Protein AF-A0A2N1M5J7-F1 (afdb_monomer_lite)

Organism: NCBI:txid588596

pLDDT: mean 77.89, std 16.54, range [34.34, 97.44]

Secondary structure (DSSP, 8-state):
---HHHHHHHSS-B------EEEEGGG--GGG--PPPSEE-SSTTEEEEEEEEEPPHHHHHHTT--SB--TTSHHHHHHHHHHHHHH---S-----B-EEEEEEEEEE---S-------EEEEEEEEEEE-TTS-EEEEEEEEEEEEEEEE-TTT-PEEEEEPPTT-TTS--EEEGGGS-SS----EEE---S--SS----TT-EEEE-SS-----

Sequence (216 aa):
MKDSQLTCLLEGWYISIPAHYKTNLEEYDIDRQEKPNEIESPQECFFNIRVHGKWSTEKITKEGLIKNFSNKDSMQRYLYKAYCDYYNKKTAISFKTLDYYNMISYTVLRGEDETGRREYALIKGIFIHMANDGKKYAFFILNWYYNTGWVYNFTGSKIYGLQKSDDDSWYHVHAFHIVDQNPRVHFIHNCKSNCSINHVTDNLEYLYNEFFYIAV

Radius of gyration: 19.57 Å; chains: 1; bounding box: 50×46×44 Å

Foldseek 3Di:
DPDPVVCLLVVDFFDDDDDADEDECVPPDPPPDPDAALADDLDPQKDPKDFAAKDDPVVCVVLVHDQFDDCPDLVQVLVCVQCCPRVVDNDHFPDGGKIWGPYIYIYGDDDDDDPDDDWDWDFSTWIWDQGPVRGIHIKTFIWTWDFPVDADPPPRFTKTATHDPPRSVDRRIHHPVVDDDDDDRQWGQPFPDPPPPHGDCVRRMITGDPDDDPDD

Structure (mmCIF, N/CA/C/O backbone):
data_AF-A0A2N1M5J7-F1
#
_entry.id   AF-A0A2N1M5J7-F1
#
loop_
_atom_site.group_PDB
_atom_site.id
_atom_site.type_symbol
_atom_site.label_atom_id
_atom_site.label_alt_id
_atom_site.label_comp_id
_atom_site.label_asym_id
_atom_site.label_entity_id
_atom_site.label_seq_id
_atom_site.pdbx_PDB_ins_code
_atom_site.Cartn_x
_atom_site.Cartn_y
_atom_site.Cartn_z
_atom_site.occupancy
_atom_site.B_iso_or_equiv
_atom_site.auth_seq_id
_atom_site.auth_comp_id
_atom_site.auth_asym_id
_atom_site.auth_atom_id
_atom_site.pdbx_PDB_model_num
ATOM 1 N N . MET A 1 1 ? 29.626 -14.539 -23.957 1.00 37.50 1 MET A N 1
ATOM 2 C CA . MET A 1 1 ? 30.336 -13.278 -23.661 1.00 37.50 1 MET A CA 1
ATOM 3 C C . MET A 1 1 ? 29.397 -12.451 -22.795 1.00 37.50 1 MET A C 1
ATOM 5 O O . MET A 1 1 ? 28.297 -12.182 -23.254 1.00 37.50 1 MET A O 1
ATOM 9 N N . LYS A 1 2 ? 29.731 -12.200 -21.521 1.00 45.12 2 LYS A N 1
ATOM 10 C CA . LYS A 1 2 ? 28.907 -11.356 -20.638 1.00 45.12 2 LYS A CA 1
ATOM 11 C C . LYS A 1 2 ? 29.111 -9.909 -21.083 1.00 45.12 2 LYS A C 1
ATOM 13 O O . LYS A 1 2 ? 30.245 -9.444 -21.066 1.00 45.12 2 LYS A O 1
ATOM 18 N N . ASP A 1 3 ? 28.056 -9.256 -21.550 1.00 54.84 3 ASP A N 1
ATOM 19 C CA . ASP A 1 3 ? 28.104 -7.840 -21.906 1.00 54.84 3 ASP A CA 1
ATOM 20 C C . ASP A 1 3 ? 28.396 -7.028 -20.635 1.00 54.84 3 ASP A C 1
ATOM 22 O O . ASP A 1 3 ? 27.650 -7.106 -19.656 1.00 54.84 3 ASP A O 1
ATOM 26 N N . SER A 1 4 ? 29.506 -6.290 -20.624 1.00 57.88 4 SER A N 1
ATOM 27 C CA . SER A 1 4 ? 29.928 -5.487 -19.473 1.00 57.88 4 SER A CA 1
ATOM 28 C C . SER A 1 4 ? 28.919 -4.393 -19.114 1.00 57.88 4 SER A C 1
ATOM 30 O O . SER A 1 4 ? 28.876 -3.970 -17.960 1.00 57.88 4 SER A O 1
ATOM 32 N N . GLN A 1 5 ? 28.070 -3.977 -20.057 1.00 55.78 5 GLN A N 1
ATOM 33 C CA . GLN A 1 5 ? 26.991 -3.020 -19.820 1.00 55.78 5 GLN A CA 1
ATOM 34 C C . GLN A 1 5 ? 25.778 -3.681 -19.143 1.00 55.78 5 GLN A C 1
ATOM 36 O O . GLN A 1 5 ? 25.138 -3.052 -18.301 1.00 55.78 5 GLN A O 1
ATOM 41 N N . LEU A 1 6 ? 25.504 -4.965 -19.423 1.00 55.25 6 LEU A N 1
ATOM 42 C CA . LEU A 1 6 ? 24.463 -5.736 -18.722 1.00 55.25 6 LEU A CA 1
ATOM 43 C C . LEU A 1 6 ? 24.850 -6.034 -17.270 1.00 55.25 6 LEU A C 1
ATOM 45 O O . LEU A 1 6 ? 23.985 -6.058 -16.398 1.00 55.25 6 LEU A O 1
ATOM 49 N N . THR A 1 7 ? 26.140 -6.226 -16.992 1.00 57.12 7 THR A N 1
ATOM 50 C CA . THR A 1 7 ? 26.641 -6.432 -15.626 1.00 57.12 7 THR A CA 1
ATOM 51 C C . THR A 1 7 ? 26.295 -5.244 -14.714 1.00 57.12 7 THR A C 1
ATOM 53 O O . THR A 1 7 ? 25.810 -5.453 -13.606 1.00 57.12 7 THR A O 1
ATOM 56 N N . CYS A 1 8 ? 26.398 -4.004 -15.210 1.00 58.50 8 CYS A N 1
ATOM 57 C CA . CYS A 1 8 ? 26.020 -2.797 -14.459 1.00 58.50 8 CYS A CA 1
ATOM 58 C C . CYS A 1 8 ? 24.511 -2.719 -14.144 1.00 58.50 8 CYS A C 1
ATOM 60 O O . CYS A 1 8 ? 24.133 -2.240 -13.076 1.00 58.50 8 CYS A O 1
ATOM 62 N N . LEU A 1 9 ? 23.643 -3.239 -15.025 1.00 57.44 9 LEU A N 1
ATOM 63 C CA . LEU A 1 9 ? 22.194 -3.316 -14.770 1.00 57.44 9 LEU A CA 1
ATOM 64 C C . LEU A 1 9 ? 21.840 -4.316 -13.655 1.00 57.44 9 LEU A C 1
ATOM 66 O O . LEU A 1 9 ? 20.800 -4.175 -13.015 1.00 57.44 9 LEU A O 1
ATOM 70 N N . LEU A 1 10 ? 22.688 -5.325 -13.430 1.00 54.88 10 LEU A N 1
ATOM 71 C CA . LEU A 1 10 ? 22.434 -6.436 -12.508 1.00 54.88 10 LEU A CA 1
ATOM 72 C C . LEU A 1 10 ? 23.146 -6.296 -11.158 1.00 54.88 10 LEU A C 1
ATOM 74 O O . LEU A 1 10 ? 22.686 -6.865 -10.171 1.00 54.88 10 LEU A O 1
ATOM 78 N N . GLU A 1 11 ? 24.238 -5.536 -11.087 1.00 52.25 11 GLU A N 1
ATOM 79 C CA . GLU A 1 11 ? 25.127 -5.489 -9.918 1.00 52.25 11 GLU A CA 1
ATOM 80 C C . GLU A 1 11 ? 24.623 -4.666 -8.714 1.00 52.25 11 GLU A C 1
ATOM 82 O O . GLU A 1 11 ? 25.380 -4.474 -7.766 1.00 52.25 11 GLU A O 1
ATOM 87 N N . GLY A 1 12 ? 23.346 -4.255 -8.639 1.00 56.12 12 GLY A N 1
ATOM 88 C CA . GLY A 1 12 ? 22.875 -3.731 -7.345 1.00 56.12 12 GLY A CA 1
ATOM 89 C C . GLY A 1 12 ? 21.527 -3.039 -7.183 1.00 56.12 12 GLY A C 1
ATOM 90 O O . GLY A 1 12 ? 21.328 -2.474 -6.115 1.00 56.12 12 GLY A O 1
ATOM 91 N N . TRP A 1 13 ? 20.602 -3.011 -8.149 1.00 62.78 13 TRP A N 1
ATOM 92 C CA . TRP A 1 13 ? 19.405 -2.152 -8.010 1.00 62.78 13 TRP A CA 1
ATOM 93 C C . TRP A 1 13 ? 18.112 -2.843 -8.413 1.00 62.78 13 TRP A C 1
ATOM 95 O O . TRP A 1 13 ? 17.489 -2.520 -9.422 1.00 62.78 13 TRP A O 1
ATOM 105 N N . TYR A 1 14 ? 17.681 -3.771 -7.568 1.00 63.31 14 TYR A N 1
ATOM 106 C CA . TYR A 1 14 ? 16.294 -4.205 -7.507 1.00 63.31 14 TYR A CA 1
ATOM 107 C C . TYR A 1 14 ? 15.527 -3.323 -6.526 1.00 63.31 14 TYR A C 1
ATOM 109 O O . TYR A 1 14 ? 16.056 -2.904 -5.494 1.00 63.31 14 TYR A O 1
ATOM 117 N N . ILE A 1 15 ? 14.254 -3.077 -6.812 1.00 60.16 15 ILE A N 1
ATOM 118 C CA . ILE A 1 15 ? 13.372 -2.482 -5.813 1.00 60.16 15 ILE A CA 1
ATOM 119 C C . ILE A 1 15 ? 13.114 -3.544 -4.746 1.00 60.16 15 ILE A C 1
ATOM 121 O O . ILE A 1 15 ? 12.305 -4.451 -4.926 1.00 60.16 15 ILE A O 1
ATOM 125 N N . SER A 1 16 ? 13.840 -3.436 -3.639 1.00 56.75 16 SER A N 1
ATOM 126 C CA . SER A 1 16 ? 13.458 -4.020 -2.359 1.00 56.75 16 SER A CA 1
ATOM 127 C C . SER A 1 16 ? 12.952 -2.875 -1.487 1.00 56.75 16 SER A C 1
ATOM 129 O O . SER A 1 16 ? 13.566 -1.817 -1.413 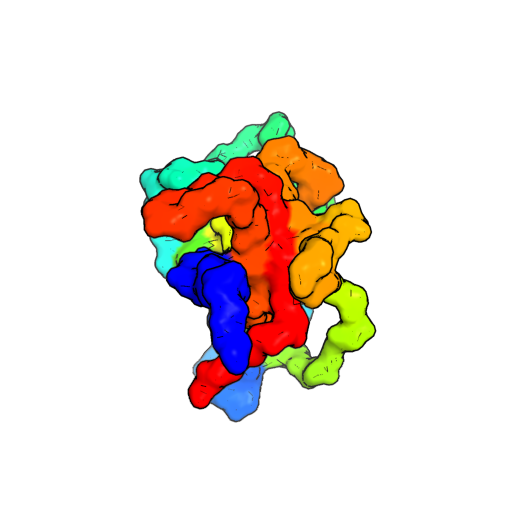1.00 56.75 16 SER A O 1
ATOM 131 N N . ILE A 1 17 ? 11.761 -2.976 -0.906 1.00 51.25 17 ILE A N 1
ATOM 132 C CA . ILE A 1 17 ? 11.572 -3.539 0.436 1.00 51.25 17 ILE A CA 1
ATOM 133 C C . ILE A 1 17 ? 10.070 -3.795 0.692 1.00 51.25 17 ILE A C 1
ATOM 135 O O . ILE A 1 17 ? 9.224 -3.187 0.037 1.00 51.25 17 ILE A O 1
ATOM 139 N N . PRO A 1 18 ? 9.745 -4.720 1.617 1.00 59.44 18 PRO A N 1
ATOM 140 C CA . PRO A 1 18 ? 8.811 -5.800 1.321 1.00 59.44 18 PRO A CA 1
ATOM 141 C C . PRO A 1 18 ? 7.799 -6.090 2.457 1.00 59.44 18 PRO A C 1
ATOM 143 O O . PRO A 1 18 ? 7.636 -5.318 3.397 1.00 59.44 18 PRO A O 1
ATOM 146 N N . ALA A 1 19 ? 7.234 -7.301 2.376 1.00 50.00 19 ALA A N 1
ATOM 147 C CA . ALA A 1 19 ? 6.729 -8.161 3.452 1.00 50.00 19 ALA A CA 1
ATOM 148 C C . ALA A 1 19 ? 5.337 -7.840 4.027 1.00 50.00 19 ALA A C 1
ATOM 150 O O . ALA A 1 19 ? 5.168 -7.441 5.177 1.00 50.00 19 ALA A O 1
ATOM 151 N N . HIS A 1 20 ? 4.312 -8.165 3.239 1.00 53.00 20 HIS A N 1
ATOM 152 C CA . HIS A 1 20 ? 3.082 -8.736 3.784 1.00 53.00 20 HIS A CA 1
ATOM 153 C C . HIS A 1 20 ? 3.231 -10.266 3.778 1.00 53.00 20 HIS A C 1
ATOM 155 O O . HIS A 1 20 ? 3.816 -10.827 2.853 1.00 53.00 20 HIS A O 1
ATOM 161 N N . TYR A 1 21 ? 2.760 -10.938 4.826 1.00 52.16 21 TYR A N 1
ATOM 162 C CA . TYR A 1 21 ? 2.803 -12.399 4.914 1.00 52.16 21 TYR A CA 1
ATOM 163 C C . TYR A 1 21 ? 1.391 -12.934 4.735 1.00 52.16 21 TYR A C 1
ATOM 165 O O . TYR A 1 21 ? 0.490 -12.584 5.499 1.00 52.16 21 TYR A O 1
ATOM 173 N N . LYS A 1 22 ? 1.206 -13.778 3.726 1.00 59.09 22 LYS A N 1
ATOM 174 C CA . LYS A 1 22 ? -0.052 -14.470 3.481 1.00 59.09 22 LYS A CA 1
ATOM 175 C C . LYS A 1 22 ? 0.083 -15.917 3.953 1.00 59.09 22 LYS A C 1
ATOM 177 O O . LYS A 1 22 ? 1.066 -16.574 3.624 1.00 59.09 22 LYS A O 1
ATOM 182 N N . THR A 1 23 ? -0.917 -16.412 4.676 1.00 50.22 23 THR A N 1
ATOM 183 C CA . THR A 1 23 ? -1.041 -17.838 5.016 1.00 50.22 23 THR A CA 1
ATOM 184 C C . THR A 1 23 ? -2.260 -18.403 4.291 1.00 50.22 23 THR A C 1
ATOM 186 O O . THR A 1 23 ? -3.350 -17.834 4.390 1.00 50.22 23 THR A O 1
ATOM 189 N N . ASN A 1 24 ? -2.080 -19.494 3.543 1.00 50.50 24 ASN A N 1
ATOM 190 C CA . ASN A 1 24 ? -3.180 -20.221 2.906 1.00 50.50 24 ASN A CA 1
ATOM 191 C C . ASN A 1 24 ? -3.816 -21.193 3.911 1.00 50.50 24 ASN A C 1
ATOM 193 O O . ASN A 1 24 ? -3.146 -21.715 4.798 1.00 50.50 24 ASN A O 1
ATOM 197 N N . LEU A 1 25 ? -5.119 -21.433 3.768 1.00 48.31 25 LEU A N 1
ATOM 198 C CA . LEU A 1 25 ? -5.901 -22.279 4.679 1.00 48.31 25 LEU A CA 1
ATOM 199 C C . LEU A 1 25 ? -5.474 -23.744 4.728 1.00 48.31 25 LEU A C 1
ATOM 201 O O . LEU A 1 25 ? -5.793 -24.418 5.699 1.00 48.31 25 LEU A O 1
ATOM 205 N N . GLU A 1 26 ? -4.743 -24.230 3.727 1.00 48.41 26 GLU A N 1
ATOM 206 C CA . GLU A 1 26 ? -4.276 -25.621 3.688 1.00 48.41 26 GLU A CA 1
ATOM 207 C C . GLU A 1 26 ? -3.294 -25.963 4.831 1.00 48.41 26 GLU A C 1
ATOM 209 O O . GLU A 1 26 ? -3.048 -27.137 5.089 1.00 48.41 26 GLU A O 1
ATOM 214 N N . GLU A 1 27 ? -2.804 -24.963 5.580 1.00 48.78 27 GLU A N 1
ATOM 215 C CA . GLU A 1 27 ? -1.959 -25.126 6.776 1.00 48.78 27 GLU A CA 1
ATOM 216 C C . GLU A 1 27 ? -2.659 -24.754 8.106 1.00 48.78 27 GLU A C 1
ATOM 218 O O . GLU A 1 27 ? -2.015 -24.768 9.158 1.00 48.78 27 GLU A O 1
ATOM 223 N N . TYR A 1 28 ? -3.952 -24.393 8.104 1.00 44.69 28 TYR A N 1
ATOM 224 C CA . TYR A 1 28 ? -4.620 -23.790 9.269 1.00 44.69 28 TYR A CA 1
ATOM 225 C C . TYR A 1 28 ? -5.820 -24.611 9.769 1.00 44.69 28 TYR A C 1
ATOM 227 O O . TYR A 1 28 ? -6.816 -24.775 9.071 1.00 44.69 28 TYR A O 1
ATOM 235 N N . ASP A 1 29 ? -5.735 -25.087 11.014 1.00 49.69 29 ASP A N 1
ATOM 236 C CA . ASP A 1 29 ? -6.786 -25.846 11.705 1.00 49.69 29 ASP A CA 1
ATOM 237 C C . ASP A 1 29 ? -7.967 -24.922 12.076 1.00 49.69 29 ASP A C 1
ATOM 239 O O . ASP A 1 29 ? -7.891 -24.123 13.017 1.00 49.69 29 ASP A O 1
ATOM 243 N N . ILE A 1 30 ? -9.036 -24.991 11.277 1.00 51.22 30 ILE A N 1
ATOM 244 C CA . ILE A 1 30 ? -10.204 -24.088 11.291 1.00 51.22 30 ILE A CA 1
ATOM 245 C C . ILE A 1 30 ? -10.952 -24.146 12.638 1.00 51.22 30 ILE A C 1
ATOM 247 O O . ILE A 1 30 ? -11.526 -23.147 13.069 1.00 51.22 30 ILE A O 1
ATOM 251 N N . ASP A 1 31 ? -10.857 -25.263 13.363 1.00 51.16 31 ASP A N 1
ATOM 252 C CA . ASP A 1 31 ? -11.619 -25.512 14.592 1.00 51.16 31 ASP A CA 1
ATOM 253 C C . ASP A 1 31 ? -11.042 -24.836 15.853 1.00 51.16 31 ASP A C 1
ATOM 255 O O . ASP A 1 31 ? -11.662 -24.882 16.919 1.00 51.16 31 ASP A O 1
ATOM 259 N N . ARG A 1 32 ? -9.855 -24.205 15.794 1.00 50.00 32 ARG A N 1
ATOM 260 C CA . ARG A 1 32 ? -9.116 -23.822 17.017 1.00 50.00 32 ARG A CA 1
ATOM 261 C C . ARG A 1 32 ? -9.056 -22.355 17.416 1.00 50.00 32 ARG A C 1
ATOM 263 O O . ARG A 1 32 ? -8.473 -22.097 18.472 1.00 50.00 32 ARG A O 1
ATOM 270 N N . GLN A 1 33 ? -9.632 -21.390 16.694 1.00 49.66 33 GLN A N 1
ATOM 271 C CA . GLN A 1 33 ? -9.635 -19.998 17.187 1.00 49.66 33 GLN A CA 1
ATOM 272 C C . GLN A 1 33 ? -10.559 -19.043 16.412 1.00 49.66 33 GLN A C 1
ATOM 274 O O . GLN A 1 33 ? -10.103 -18.196 15.649 1.00 49.66 33 GLN A O 1
ATOM 279 N N . GLU A 1 34 ? -11.862 -19.077 16.692 1.00 52.50 34 GLU A N 1
ATOM 280 C CA . GLU A 1 34 ? -12.734 -17.936 16.392 1.00 52.50 34 GLU A CA 1
ATOM 281 C C . GLU A 1 34 ? -12.484 -16.821 17.419 1.00 52.50 34 GLU A C 1
ATOM 283 O O . GLU A 1 34 ? -13.153 -16.710 18.446 1.00 52.50 34 GLU A O 1
ATOM 288 N N . LYS A 1 35 ? -11.478 -15.979 17.169 1.00 56.78 35 LYS A N 1
ATOM 289 C CA . LYS A 1 35 ? -11.505 -14.612 17.700 1.00 56.78 35 LYS A CA 1
ATOM 290 C C . LYS A 1 35 ? -11.976 -13.697 16.573 1.00 56.78 35 LYS A C 1
ATOM 292 O O . LYS A 1 35 ? -11.424 -13.794 15.478 1.00 56.78 35 LYS A O 1
ATOM 297 N N . PRO A 1 36 ? -12.964 -12.818 16.813 1.00 59.59 36 PRO A N 1
ATOM 298 C CA . PRO A 1 36 ? -13.388 -11.857 15.805 1.00 59.59 36 PRO A CA 1
ATOM 299 C C . PRO A 1 36 ? -12.189 -11.017 15.358 1.00 59.59 36 PRO A C 1
ATOM 301 O O . PRO A 1 36 ? -11.303 -10.710 16.164 1.00 59.59 36 PRO A O 1
ATOM 304 N N . ASN A 1 37 ? -12.154 -10.651 14.074 1.00 63.28 37 ASN A N 1
ATOM 305 C CA . ASN A 1 37 ? -11.088 -9.798 13.566 1.00 63.28 37 ASN A CA 1
ATOM 306 C C . ASN A 1 37 ? -11.086 -8.469 14.334 1.00 63.28 37 ASN A C 1
ATOM 308 O O . ASN A 1 37 ? -12.105 -7.787 14.414 1.00 63.28 37 ASN A O 1
ATOM 312 N N . GLU A 1 38 ? -9.928 -8.070 14.861 1.00 82.44 38 GLU A N 1
ATOM 313 C CA . GLU A 1 38 ? -9.760 -6.735 15.453 1.00 82.44 38 GLU A CA 1
ATOM 314 C C . GLU A 1 38 ? -9.785 -5.633 14.374 1.00 82.44 38 GLU A C 1
ATOM 316 O O . GLU A 1 38 ? -10.049 -4.464 14.658 1.00 82.44 38 GLU A O 1
ATOM 321 N N . ILE A 1 39 ? -9.502 -6.018 13.128 1.00 91.94 39 ILE A N 1
ATOM 322 C CA . ILE A 1 39 ? -9.485 -5.164 11.945 1.00 91.94 39 ILE A CA 1
ATOM 323 C C . ILE A 1 39 ? -10.589 -5.635 11.001 1.00 91.94 39 ILE A C 1
ATOM 325 O O . ILE A 1 39 ? -10.651 -6.807 10.640 1.00 91.94 39 ILE A O 1
ATOM 329 N N . GLU A 1 40 ? -11.442 -4.715 10.573 1.00 94.12 40 GLU A N 1
ATOM 330 C CA . GLU A 1 40 ? -12.527 -5.010 9.647 1.00 94.12 40 GLU A CA 1
ATOM 331 C C . GLU A 1 40 ? -11.990 -5.419 8.279 1.00 94.12 40 GLU A C 1
ATOM 333 O O . GLU A 1 40 ? -11.028 -4.845 7.755 1.00 94.12 40 GLU A O 1
ATOM 338 N N . SER A 1 41 ? -12.648 -6.414 7.695 1.00 91.31 41 SER A N 1
ATOM 339 C CA . SER A 1 41 ? -12.278 -6.928 6.389 1.00 91.31 41 SER A CA 1
ATOM 340 C C . SER A 1 41 ? -12.963 -6.145 5.265 1.00 91.31 41 SER A C 1
ATOM 342 O O . SER A 1 41 ? -14.155 -5.852 5.378 1.00 91.31 41 SER A O 1
ATOM 344 N N . PRO A 1 42 ? -12.260 -5.824 4.162 1.00 90.19 42 PRO A N 1
ATOM 345 C CA . PRO A 1 42 ? -12.882 -5.238 2.976 1.00 90.19 42 PRO A CA 1
ATOM 346 C C . PRO A 1 42 ? -13.731 -6.243 2.185 1.00 90.19 42 PRO A C 1
ATOM 348 O O . PRO A 1 42 ? -14.579 -5.834 1.400 1.00 90.19 42 PRO A O 1
ATOM 351 N N . GLN A 1 43 ? -13.498 -7.549 2.355 1.00 87.94 43 GLN A N 1
ATOM 352 C CA . GLN A 1 43 ? -14.245 -8.617 1.684 1.00 87.94 43 GLN A CA 1
ATOM 353 C C . GLN A 1 43 ? -14.362 -9.845 2.596 1.00 87.94 43 GLN A C 1
ATOM 355 O O . GLN A 1 43 ? -13.429 -10.179 3.324 1.00 87.94 43 GLN A O 1
ATOM 360 N N . GLU A 1 44 ? -15.478 -10.568 2.530 1.00 84.56 44 GLU A N 1
ATOM 361 C CA . GLU A 1 44 ? -15.772 -11.691 3.441 1.00 84.56 44 GLU A CA 1
ATOM 362 C C . GLU A 1 44 ? -14.740 -12.831 3.391 1.00 84.56 44 GLU A C 1
ATOM 364 O O . GLU A 1 44 ? -14.567 -13.552 4.369 1.00 84.56 44 GLU A O 1
ATOM 369 N N . CYS A 1 45 ? -14.004 -12.974 2.285 1.00 84.19 45 CYS A N 1
ATOM 370 C CA . CYS A 1 45 ? -12.979 -14.004 2.139 1.00 84.19 45 CYS A CA 1
ATOM 371 C C . CYS A 1 45 ? -11.680 -13.722 2.911 1.00 84.19 45 CYS A C 1
ATOM 373 O O . CYS A 1 45 ? -10.849 -14.621 2.996 1.00 84.19 45 CYS A O 1
ATOM 375 N N . PHE A 1 46 ? -11.480 -12.527 3.479 1.00 85.56 46 PHE A N 1
ATOM 376 C CA . PHE A 1 46 ? -10.290 -12.204 4.275 1.00 85.56 46 PHE A CA 1
ATOM 377 C C . PHE A 1 46 ? -10.605 -12.209 5.774 1.00 85.56 46 PHE A C 1
ATOM 379 O O . PHE A 1 46 ? -11.547 -11.566 6.237 1.00 85.56 46 PHE A O 1
ATOM 386 N N . PHE A 1 47 ? -9.780 -12.905 6.551 1.00 85.12 47 PHE A N 1
ATOM 387 C CA . PHE A 1 47 ? -9.950 -13.061 7.997 1.00 85.12 47 PHE A CA 1
ATOM 388 C C . PHE A 1 47 ? -8.598 -13.258 8.693 1.00 85.12 47 PHE A C 1
ATOM 390 O O . PHE A 1 47 ? -7.555 -13.310 8.042 1.00 85.12 47 PHE A O 1
ATOM 397 N N . ASN A 1 48 ? -8.594 -13.291 10.028 1.00 84.88 48 ASN A N 1
ATOM 398 C CA . ASN A 1 48 ? -7.385 -13.298 10.857 1.00 84.88 48 ASN A CA 1
ATOM 399 C C . ASN A 1 48 ? -6.426 -12.135 10.545 1.00 84.88 48 ASN A C 1
ATOM 401 O O . ASN A 1 48 ? -5.204 -12.287 10.594 1.00 84.88 48 ASN A O 1
ATOM 405 N N . ILE A 1 49 ? -6.981 -10.962 10.230 1.00 87.81 49 ILE A N 1
ATOM 406 C CA . ILE A 1 49 ? -6.207 -9.781 9.839 1.00 87.81 49 ILE A CA 1
ATOM 407 C C . ILE A 1 49 ? -5.453 -9.241 11.061 1.00 87.81 49 ILE A C 1
ATOM 409 O O . ILE A 1 49 ? -6.059 -8.882 12.072 1.00 87.81 49 ILE A O 1
ATOM 413 N N . ARG A 1 50 ? -4.122 -9.178 10.971 1.00 88.06 50 ARG A N 1
ATOM 414 C CA . ARG A 1 50 ? -3.221 -8.718 12.039 1.00 88.06 50 ARG A CA 1
ATOM 415 C C . ARG A 1 50 ? -2.130 -7.820 11.478 1.00 88.06 50 ARG A C 1
ATOM 417 O O . ARG A 1 50 ? -1.659 -8.031 10.365 1.00 88.06 50 ARG A O 1
ATOM 424 N N . VAL A 1 51 ? -1.690 -6.854 12.275 1.00 87.31 51 VAL A N 1
ATOM 425 C CA . VAL A 1 51 ? -0.565 -5.967 11.955 1.00 87.31 51 VAL A CA 1
ATOM 426 C C . VAL A 1 51 ? 0.536 -6.087 12.997 1.00 87.31 51 VAL A C 1
ATOM 428 O O . VAL A 1 51 ? 0.262 -6.298 14.178 1.00 87.31 51 VAL A O 1
ATOM 431 N N . HIS A 1 52 ? 1.786 -5.932 12.562 1.00 87.25 52 HIS A N 1
ATOM 432 C CA . HIS A 1 52 ? 2.967 -6.179 13.389 1.00 87.25 52 HIS A CA 1
ATOM 433 C C . HIS A 1 52 ? 3.985 -5.048 13.280 1.00 87.25 52 HIS A C 1
ATOM 435 O O . HIS A 1 52 ? 4.126 -4.401 12.240 1.00 87.25 52 HIS A O 1
ATOM 441 N N . GLY A 1 53 ? 4.722 -4.823 14.370 1.00 88.19 53 GLY A N 1
ATOM 442 C CA . GLY A 1 53 ? 5.797 -3.832 14.423 1.00 88.19 53 GLY A CA 1
ATOM 443 C C . GLY A 1 53 ? 5.296 -2.405 14.215 1.00 88.19 53 GLY A C 1
ATOM 444 O O . GLY A 1 53 ? 5.625 -1.788 13.205 1.00 88.19 53 GLY A O 1
ATOM 445 N N . LYS A 1 54 ? 4.493 -1.893 15.158 1.00 94.19 54 LYS A N 1
ATOM 446 C CA . LYS A 1 54 ? 3.997 -0.508 15.149 1.00 94.19 54 LYS A CA 1
ATOM 447 C C . LYS A 1 54 ? 5.160 0.488 15.100 1.00 94.19 54 LYS A C 1
ATOM 449 O O . LYS A 1 54 ? 6.143 0.338 15.823 1.00 94.19 54 LYS A O 1
ATOM 454 N N . TRP A 1 55 ? 5.046 1.506 14.255 1.00 94.31 55 TRP A N 1
ATOM 455 C CA . TRP A 1 55 ? 6.084 2.517 14.068 1.00 94.31 55 TRP A CA 1
ATOM 456 C C . TRP A 1 55 ? 6.034 3.595 15.152 1.00 94.31 55 TRP A C 1
ATOM 458 O O . TRP A 1 55 ? 4.964 3.976 15.634 1.00 94.31 55 TRP A O 1
ATOM 468 N N . SER A 1 56 ? 7.207 4.130 15.496 1.00 96.19 56 SER A N 1
ATOM 469 C CA . SER A 1 56 ? 7.322 5.369 16.266 1.00 96.19 56 SER A CA 1
ATOM 470 C C . SER A 1 56 ? 7.015 6.584 15.384 1.00 96.19 56 SER A C 1
ATOM 472 O O . SER A 1 56 ? 7.143 6.530 14.160 1.00 96.19 56 SER A O 1
ATOM 474 N N . THR A 1 57 ? 6.657 7.713 16.005 1.00 95.44 57 THR A N 1
ATOM 475 C CA . THR A 1 57 ? 6.469 8.985 15.284 1.00 95.44 57 THR A CA 1
ATOM 476 C C . THR A 1 57 ? 7.735 9.387 14.518 1.00 95.44 57 THR A C 1
ATOM 478 O O . THR A 1 57 ? 7.639 9.835 13.383 1.00 95.44 57 THR A O 1
ATOM 481 N N . GLU A 1 58 ? 8.917 9.173 15.100 1.00 95.75 58 GLU A N 1
ATOM 482 C CA . GLU A 1 58 ? 10.206 9.473 14.463 1.00 95.75 58 GLU A CA 1
ATOM 483 C C . GLU A 1 58 ? 10.409 8.679 13.171 1.00 95.75 58 GLU A C 1
ATOM 485 O O . GLU A 1 58 ? 10.810 9.244 12.155 1.00 95.75 58 GLU A O 1
ATOM 490 N N . LYS A 1 59 ? 10.079 7.380 13.185 1.00 94.75 59 LYS A N 1
ATOM 491 C CA . LYS A 1 59 ? 10.160 6.537 11.989 1.00 94.75 59 LYS A CA 1
ATOM 492 C C . LYS A 1 59 ? 9.185 7.006 10.909 1.00 94.75 59 LYS A C 1
ATOM 494 O O . LYS A 1 59 ? 9.575 7.091 9.752 1.00 94.75 59 LYS A O 1
ATOM 499 N N . ILE A 1 60 ? 7.949 7.340 11.289 1.00 93.12 60 ILE A N 1
ATOM 500 C CA . ILE A 1 60 ? 6.928 7.859 10.363 1.00 93.12 60 ILE A CA 1
ATOM 501 C C . ILE A 1 60 ? 7.451 9.114 9.646 1.00 93.12 60 ILE A C 1
ATOM 503 O O . ILE A 1 60 ? 7.443 9.161 8.418 1.00 93.12 60 ILE A O 1
ATOM 507 N N . THR A 1 61 ? 7.987 10.080 10.399 1.00 91.88 61 THR A N 1
ATOM 508 C CA . THR A 1 61 ? 8.548 11.317 9.836 1.00 91.88 61 THR A CA 1
ATOM 509 C C . THR A 1 61 ? 9.765 11.049 8.952 1.00 91.88 61 THR A C 1
ATOM 511 O O . THR A 1 61 ? 9.870 11.625 7.872 1.00 91.88 61 THR A O 1
ATOM 514 N N . LYS A 1 62 ? 10.674 10.156 9.371 1.00 91.44 62 LYS A N 1
ATOM 515 C CA . LYS A 1 62 ? 11.862 9.783 8.584 1.00 91.44 62 LYS A CA 1
ATOM 516 C C . LYS A 1 62 ? 11.492 9.199 7.217 1.00 91.44 62 LYS A C 1
ATOM 518 O O . LYS A 1 62 ? 12.193 9.445 6.243 1.00 91.44 62 LYS A O 1
ATOM 523 N N . GLU A 1 63 ? 10.392 8.455 7.144 1.00 87.81 63 GLU A N 1
ATOM 524 C CA . GLU A 1 63 ? 9.881 7.866 5.900 1.00 87.81 63 GLU A CA 1
ATOM 525 C C . GLU A 1 63 ? 9.091 8.850 5.023 1.00 87.81 63 GLU A C 1
ATOM 527 O O . GLU A 1 63 ? 8.632 8.467 3.942 1.00 87.81 63 GLU A O 1
ATOM 532 N N . GLY A 1 64 ? 8.942 10.105 5.465 1.00 88.88 64 GLY A N 1
ATOM 533 C CA . GLY A 1 64 ? 8.176 11.140 4.770 1.00 88.88 64 GLY A CA 1
ATOM 534 C C . GLY A 1 64 ? 6.660 10.959 4.878 1.00 88.88 64 GLY A C 1
ATOM 535 O O . GLY A 1 64 ? 5.923 11.504 4.063 1.00 88.88 64 GLY A O 1
ATOM 536 N N . LEU A 1 65 ? 6.184 10.176 5.851 1.00 90.81 65 LEU A N 1
ATOM 537 C CA . LEU A 1 65 ? 4.763 9.915 6.076 1.00 90.81 65 LEU A CA 1
ATOM 538 C C . LEU A 1 65 ? 4.206 10.808 7.192 1.00 90.81 65 LEU A C 1
ATOM 540 O O . LEU A 1 65 ? 4.941 11.334 8.028 1.00 90.81 65 LEU A O 1
ATOM 544 N N . ILE A 1 66 ? 2.881 10.960 7.224 1.00 92.44 66 ILE A N 1
ATOM 545 C CA . ILE A 1 66 ? 2.191 11.783 8.223 1.00 92.44 66 ILE A CA 1
ATOM 546 C C . ILE A 1 66 ? 1.477 10.913 9.251 1.00 92.44 66 ILE A C 1
ATOM 548 O O . ILE A 1 66 ? 0.776 9.966 8.900 1.00 92.44 66 ILE A O 1
ATOM 552 N N . LYS A 1 67 ? 1.623 11.264 10.532 1.00 94.75 67 LYS A N 1
ATOM 553 C CA . LYS A 1 67 ? 0.888 10.625 11.634 1.00 94.75 67 LYS A CA 1
ATOM 554 C C . LYS A 1 67 ? -0.511 11.206 11.817 1.00 94.75 67 LYS A C 1
ATOM 556 O O . LYS A 1 67 ? -1.433 10.475 12.155 1.00 94.75 67 LYS A O 1
ATOM 561 N N . ASN A 1 68 ? -0.653 12.515 11.622 1.00 95.25 68 ASN A N 1
ATOM 562 C CA . ASN A 1 68 ? -1.924 13.216 11.740 1.00 95.25 68 ASN A CA 1
ATOM 563 C C . ASN A 1 68 ? -2.184 14.029 10.475 1.00 95.25 68 ASN A C 1
ATOM 565 O O . ASN A 1 68 ? -1.235 14.535 9.879 1.00 95.25 68 ASN A O 1
ATOM 569 N N . PHE A 1 69 ? -3.452 14.177 10.100 1.00 93.75 69 PHE A N 1
ATOM 570 C CA . PHE A 1 69 ? -3.866 14.947 8.927 1.00 93.75 69 PHE A CA 1
ATOM 571 C C . PHE A 1 69 ? -5.065 15.849 9.230 1.00 93.75 69 PHE A C 1
ATOM 573 O O . PHE A 1 69 ? -5.842 15.636 10.156 1.00 93.75 69 PHE A O 1
ATOM 580 N N . SER A 1 70 ? -5.219 16.889 8.434 1.00 92.38 70 SER A N 1
ATOM 581 C CA . SER A 1 70 ? -6.302 17.859 8.466 1.00 92.38 70 SER A CA 1
ATOM 582 C C . SER A 1 70 ? -7.300 17.603 7.336 1.00 92.38 70 SER A C 1
ATOM 584 O O . SER A 1 70 ? -7.075 16.802 6.431 1.00 92.38 70 SER A O 1
ATOM 586 N N . ASN A 1 71 ? -8.416 18.334 7.346 1.00 86.31 71 ASN A N 1
ATOM 587 C CA . ASN A 1 71 ? -9.420 18.243 6.282 1.00 86.31 71 ASN A CA 1
ATOM 588 C C . ASN A 1 71 ? -8.928 18.752 4.915 1.00 86.31 71 ASN A C 1
ATOM 590 O O . ASN A 1 71 ? -9.601 18.510 3.918 1.00 86.31 71 ASN A O 1
ATOM 594 N N . LYS A 1 72 ? -7.808 19.487 4.872 1.00 83.75 72 LYS A N 1
ATOM 595 C CA . LYS A 1 72 ? -7.250 20.060 3.639 1.00 83.75 72 LYS A CA 1
ATOM 596 C C . LYS A 1 72 ? -6.178 19.175 3.000 1.00 83.75 72 LYS A C 1
ATOM 598 O O . LYS A 1 72 ? -5.809 19.431 1.861 1.00 83.75 72 LYS A O 1
ATOM 603 N N . ASP A 1 73 ? -5.691 18.163 3.714 1.00 86.88 73 ASP A N 1
ATOM 604 C CA . ASP A 1 73 ? -4.621 17.296 3.224 1.00 86.88 73 ASP A CA 1
ATOM 605 C C . ASP A 1 73 ? -5.150 16.284 2.204 1.00 86.88 73 ASP A C 1
ATOM 607 O O . ASP A 1 73 ? -6.250 15.748 2.358 1.00 86.88 73 ASP A O 1
ATOM 611 N N . SER A 1 74 ? -4.344 15.958 1.189 1.00 88.69 74 SER A N 1
ATOM 612 C CA . SER A 1 74 ? -4.684 14.945 0.176 1.00 88.69 74 SER A CA 1
ATOM 613 C C . SER A 1 74 ? -5.044 13.595 0.811 1.00 88.69 74 SER A C 1
ATOM 615 O O . SER A 1 74 ? -5.985 12.930 0.373 1.00 88.69 74 SER A O 1
ATOM 617 N N . MET A 1 75 ? -4.408 13.259 1.939 1.00 91.31 75 MET A N 1
ATOM 618 C CA . MET A 1 75 ? -4.718 12.087 2.761 1.00 91.31 75 MET A CA 1
ATOM 619 C C . MET A 1 75 ? -6.199 11.994 3.168 1.00 91.31 75 MET A C 1
ATOM 621 O O . MET A 1 75 ? -6.771 10.906 3.124 1.00 91.31 75 MET A O 1
ATOM 625 N N . GLN A 1 76 ? -6.857 13.112 3.506 1.00 92.94 76 GLN A N 1
ATOM 626 C CA . GLN A 1 76 ? -8.291 13.127 3.829 1.00 92.94 76 GLN A CA 1
ATOM 627 C C . GLN A 1 76 ? -9.123 12.622 2.648 1.00 92.94 76 GLN A C 1
ATOM 629 O O . GLN A 1 76 ? -10.033 11.807 2.818 1.00 92.94 76 GLN A O 1
ATOM 634 N N . ARG A 1 77 ? -8.819 13.126 1.449 1.00 92.00 77 ARG A N 1
ATOM 635 C CA . ARG A 1 77 ? -9.512 12.772 0.208 1.00 92.00 77 ARG A CA 1
ATOM 636 C C . ARG A 1 77 ? -9.268 11.307 -0.149 1.00 92.00 77 ARG A C 1
ATOM 638 O O . ARG A 1 77 ? -10.211 10.602 -0.503 1.00 92.00 77 ARG A O 1
ATOM 645 N N . TYR A 1 78 ? -8.028 10.846 -0.008 1.00 93.62 78 TYR A N 1
ATOM 646 C CA . TYR A 1 78 ? -7.629 9.475 -0.321 1.00 93.62 78 TYR A CA 1
ATOM 647 C C . TYR A 1 78 ? -8.277 8.456 0.594 1.00 93.62 78 TYR A C 1
ATOM 649 O O . TYR A 1 78 ? -8.888 7.498 0.125 1.00 93.62 78 TYR A O 1
ATOM 657 N N . LEU A 1 79 ? -8.225 8.711 1.897 1.00 95.25 79 LEU A N 1
ATOM 658 C CA . LEU A 1 79 ? -8.844 7.840 2.875 1.00 95.25 79 LEU A CA 1
ATOM 659 C C . LEU A 1 79 ? -10.370 7.810 2.706 1.00 95.25 79 LEU A C 1
ATOM 661 O O . LEU A 1 79 ? -10.966 6.738 2.779 1.00 95.25 79 LEU A O 1
ATOM 665 N N . TYR A 1 80 ? -11.009 8.951 2.413 1.00 95.12 80 TYR A N 1
ATOM 666 C CA . TYR A 1 80 ? -12.457 8.995 2.170 1.00 95.12 80 TYR A CA 1
ATOM 667 C C . TYR A 1 80 ? -12.849 8.140 0.964 1.00 95.12 80 TYR A C 1
ATOM 669 O O . TYR A 1 80 ? -13.796 7.354 1.046 1.00 95.12 80 TYR A O 1
ATOM 677 N N . LYS A 1 81 ? -12.096 8.256 -0.136 1.00 94.50 81 LYS A N 1
ATOM 678 C CA . LYS A 1 81 ? -12.325 7.459 -1.343 1.00 94.50 81 LYS A CA 1
ATOM 679 C C . LYS A 1 81 ? -12.168 5.965 -1.058 1.00 94.50 81 LYS A C 1
ATOM 681 O O . LYS A 1 81 ? -13.063 5.203 -1.403 1.00 94.50 81 LYS A O 1
ATOM 686 N N . ALA A 1 82 ? -11.115 5.566 -0.343 1.00 95.38 82 ALA A N 1
ATOM 687 C CA . ALA A 1 82 ? -10.886 4.171 0.029 1.00 95.38 82 ALA A CA 1
ATOM 688 C C . ALA A 1 82 ? -12.023 3.595 0.895 1.00 95.38 82 ALA A C 1
ATOM 690 O O . ALA A 1 82 ? -12.480 2.477 0.662 1.00 95.38 82 ALA A O 1
ATOM 691 N N . TYR A 1 83 ? -12.538 4.358 1.864 1.00 96.50 83 TYR A N 1
ATOM 692 C CA . TYR A 1 83 ? -13.710 3.939 2.642 1.00 96.50 83 TYR A CA 1
ATOM 693 C C . TYR A 1 83 ? -14.966 3.765 1.785 1.00 96.50 83 TYR A C 1
ATOM 695 O O . TYR A 1 83 ? -15.716 2.803 1.977 1.00 96.50 83 TYR A O 1
ATOM 703 N N . CYS A 1 84 ? -15.198 4.682 0.845 1.00 94.81 84 CYS A N 1
ATOM 704 C CA . CYS A 1 84 ? -16.335 4.600 -0.064 1.00 94.81 84 CYS A CA 1
ATOM 705 C C . CYS A 1 84 ? -16.238 3.371 -0.971 1.00 94.81 84 CYS A C 1
ATOM 707 O O . CYS A 1 84 ? -17.217 2.641 -1.098 1.00 94.81 84 CYS A O 1
ATOM 709 N N . ASP A 1 85 ? -15.069 3.145 -1.566 1.00 94.56 85 ASP A N 1
ATOM 710 C CA . ASP A 1 85 ? -14.867 2.118 -2.586 1.00 94.56 85 ASP A CA 1
ATOM 711 C C . ASP A 1 85 ? -14.853 0.707 -2.003 1.00 94.56 85 ASP A C 1
ATOM 713 O O . ASP A 1 85 ? -15.450 -0.198 -2.577 1.00 94.56 85 ASP A O 1
ATOM 717 N N . TYR A 1 86 ? -14.186 0.520 -0.862 1.00 94.62 86 TYR A N 1
ATOM 718 C CA . TYR A 1 86 ? -13.897 -0.817 -0.337 1.00 94.62 86 TYR A CA 1
ATOM 719 C C . TYR A 1 86 ? -14.809 -1.248 0.803 1.00 94.62 86 TYR A C 1
ATOM 721 O O . TYR A 1 86 ? -14.928 -2.436 1.068 1.00 94.62 86 TYR A O 1
ATOM 729 N N . TYR A 1 87 ? -15.449 -0.297 1.484 1.00 93.25 87 TYR A N 1
ATOM 730 C CA . TYR A 1 87 ? -16.274 -0.582 2.660 1.00 93.25 87 TYR A CA 1
ATOM 731 C C . TYR A 1 87 ? -17.685 0.009 2.554 1.00 93.25 87 TYR A C 1
ATOM 733 O O . TYR A 1 87 ? -18.460 -0.097 3.503 1.00 93.25 87 TYR A O 1
ATOM 741 N N . ASN A 1 88 ? -18.027 0.658 1.430 1.00 93.25 88 ASN A N 1
ATOM 742 C CA . ASN A 1 88 ? -19.297 1.362 1.215 1.00 93.25 88 ASN A CA 1
ATOM 743 C C . ASN A 1 88 ? -19.635 2.371 2.339 1.00 93.25 88 ASN A C 1
ATOM 745 O O . ASN A 1 88 ? -20.797 2.586 2.690 1.00 93.25 88 ASN A O 1
ATOM 749 N N . LYS A 1 89 ? -18.611 3.004 2.931 1.00 93.44 89 LYS A N 1
ATOM 750 C CA . LYS A 1 89 ? -18.764 3.977 4.027 1.00 93.44 89 LYS A CA 1
ATOM 751 C C . LYS A 1 89 ? -18.617 5.398 3.507 1.00 93.44 89 LYS A C 1
ATOM 753 O O . LYS A 1 89 ? -17.514 5.870 3.262 1.00 93.44 89 LYS A O 1
ATOM 758 N N . LYS A 1 90 ? -19.747 6.102 3.395 1.00 92.69 90 LYS A N 1
ATOM 759 C CA . LYS A 1 90 ? -19.836 7.485 2.885 1.00 92.69 90 LYS A CA 1
ATOM 760 C C . LYS A 1 90 ? -19.963 8.532 3.997 1.00 92.69 90 LYS A C 1
ATOM 762 O O . LYS A 1 90 ? -20.610 9.560 3.822 1.00 92.69 90 LYS A O 1
ATOM 767 N N . THR A 1 91 ? -19.375 8.268 5.158 1.00 90.12 91 THR A N 1
ATOM 768 C CA . THR A 1 91 ? -19.389 9.182 6.308 1.00 90.12 91 THR A CA 1
ATOM 769 C C . THR A 1 91 ? -18.144 10.062 6.330 1.00 90.12 91 THR A C 1
ATOM 771 O O . THR A 1 91 ? -17.083 9.654 5.860 1.00 90.12 91 THR A O 1
ATOM 774 N N . ALA A 1 92 ? -18.247 11.257 6.916 1.00 88.38 92 ALA A N 1
ATOM 775 C CA . ALA A 1 92 ? -17.083 12.111 7.146 1.00 88.38 92 ALA A CA 1
ATOM 776 C C . ALA A 1 92 ? -16.025 11.380 7.988 1.00 88.38 92 ALA A C 1
ATOM 778 O O . ALA A 1 92 ? -16.372 10.645 8.906 1.00 88.38 92 ALA A O 1
ATOM 779 N N . ILE A 1 93 ? -14.740 11.594 7.711 1.00 93.94 93 ILE A N 1
ATOM 780 C CA . ILE A 1 93 ? -13.657 11.032 8.529 1.00 93.94 93 ILE A CA 1
ATOM 781 C C . ILE A 1 93 ? -13.425 11.961 9.716 1.00 93.94 93 ILE A C 1
ATOM 783 O O . ILE A 1 93 ? -12.929 13.069 9.518 1.00 93.94 93 ILE A O 1
ATOM 787 N N . SER A 1 94 ? -13.785 11.539 10.927 1.00 92.75 94 SER A N 1
ATOM 788 C CA . SER A 1 94 ? -13.637 12.377 12.127 1.00 92.75 94 SER A CA 1
ATOM 789 C C . SER A 1 94 ? -12.298 12.163 12.830 1.00 92.75 94 SER A C 1
ATOM 791 O O . SER A 1 94 ? -11.692 13.125 13.298 1.00 92.75 94 SER A O 1
ATOM 793 N N . PHE A 1 95 ? -11.807 10.924 12.870 1.00 94.62 95 PHE A N 1
ATOM 794 C CA . PHE A 1 95 ? -10.503 10.599 13.443 1.00 94.62 95 PHE A CA 1
ATOM 795 C C . PHE A 1 95 ? -9.385 10.949 12.462 1.00 94.62 95 PHE A C 1
ATOM 797 O O . PHE A 1 95 ? -9.484 10.690 11.269 1.00 94.62 95 PHE A O 1
ATOM 804 N N . LYS A 1 96 ? -8.332 11.594 12.963 1.00 95.56 96 LYS A N 1
ATOM 805 C CA . LYS A 1 96 ? -7.274 12.195 12.135 1.00 95.56 96 LYS A CA 1
ATOM 806 C C . LYS A 1 96 ? -5.903 11.571 12.330 1.00 95.56 96 LYS A C 1
ATOM 808 O O . LYS A 1 96 ? -4.917 12.107 11.839 1.00 95.56 96 LYS A O 1
ATOM 813 N N . THR A 1 97 ? -5.849 10.457 13.046 1.00 96.31 97 THR A N 1
ATOM 814 C CA . THR A 1 97 ? -4.610 9.791 13.437 1.00 96.31 97 THR A CA 1
ATOM 815 C C . THR A 1 97 ? -4.430 8.515 12.631 1.00 96.31 97 THR A C 1
ATOM 817 O O . THR A 1 97 ? -5.370 7.734 12.481 1.00 96.31 97 THR A O 1
ATOM 820 N N . LEU A 1 98 ? -3.212 8.301 12.145 1.00 96.75 98 LEU A N 1
ATOM 821 C CA . LEU A 1 98 ? -2.788 7.126 11.395 1.00 96.75 98 LEU A CA 1
ATOM 822 C C . LEU A 1 98 ? -1.715 6.379 12.189 1.00 96.75 98 LEU A C 1
ATOM 824 O O . LEU A 1 98 ? -0.705 6.961 12.592 1.00 96.75 98 LEU A O 1
ATOM 828 N N . ASP A 1 99 ? -1.927 5.081 12.395 1.00 96.50 99 ASP A N 1
ATOM 829 C CA . ASP A 1 99 ? -0.964 4.199 13.050 1.00 96.50 99 ASP A CA 1
ATOM 830 C C . ASP A 1 99 ? -0.292 3.301 12.007 1.00 96.50 99 ASP A C 1
ATOM 832 O O . ASP A 1 99 ? -0.973 2.507 11.367 1.00 96.50 99 ASP A O 1
ATOM 836 N N . TYR A 1 100 ? 1.031 3.404 11.846 1.00 95.81 100 TYR A N 1
ATOM 837 C CA . TYR A 1 100 ? 1.789 2.661 10.830 1.00 95.81 100 TYR A CA 1
ATOM 838 C C . TYR A 1 100 ? 2.460 1.406 11.381 1.00 95.81 100 TYR A C 1
ATOM 840 O O . TYR A 1 100 ? 2.806 1.344 12.564 1.00 95.81 100 TYR A O 1
ATOM 848 N N . TYR A 1 101 ? 2.674 0.424 10.507 1.00 92.81 101 TYR A N 1
ATOM 849 C CA . TYR A 1 101 ? 3.170 -0.906 10.854 1.00 92.81 101 TYR A CA 1
ATOM 850 C C . TYR A 1 101 ? 4.184 -1.418 9.831 1.00 92.81 101 TYR A C 1
ATOM 852 O O . TYR A 1 101 ? 4.181 -1.016 8.671 1.00 92.81 101 TYR A O 1
ATOM 860 N N . ASN A 1 102 ? 5.066 -2.318 10.270 1.00 84.75 102 ASN A N 1
ATOM 861 C CA . ASN A 1 102 ? 6.025 -2.983 9.386 1.00 84.75 102 ASN A CA 1
ATOM 862 C C . ASN A 1 102 ? 5.353 -4.005 8.469 1.00 84.75 102 ASN A C 1
ATOM 864 O O . ASN A 1 102 ? 5.832 -4.227 7.367 1.00 84.75 102 ASN A O 1
ATOM 868 N N . MET A 1 103 ? 4.301 -4.666 8.954 1.00 85.12 103 MET A N 1
ATOM 869 C CA . MET A 1 103 ? 3.754 -5.851 8.305 1.00 85.12 103 MET A CA 1
ATOM 870 C C . MET A 1 103 ? 2.263 -6.001 8.597 1.00 85.12 103 MET A C 1
ATOM 872 O O . MET A 1 103 ? 1.800 -5.685 9.696 1.00 85.12 103 MET A O 1
ATOM 876 N N . ILE A 1 104 ? 1.544 -6.551 7.620 1.00 86.50 104 ILE A N 1
ATOM 877 C CA . ILE A 1 104 ? 0.194 -7.092 7.767 1.00 86.50 104 ILE A CA 1
ATOM 878 C C . ILE A 1 104 ? 0.206 -8.585 7.417 1.00 86.50 104 ILE A C 1
ATOM 880 O O . ILE A 1 104 ? 0.951 -9.018 6.534 1.00 86.50 104 ILE A O 1
ATOM 884 N N . SER A 1 105 ? -0.611 -9.363 8.117 1.00 84.62 105 SER A N 1
ATOM 885 C CA . SER A 1 105 ? -0.869 -10.772 7.833 1.00 84.62 105 SER A CA 1
ATOM 886 C C . SER A 1 105 ? -2.362 -11.055 7.862 1.00 84.62 105 SER A C 1
ATOM 888 O O . SER A 1 105 ? -3.065 -10.510 8.712 1.00 84.62 105 SER A O 1
ATOM 890 N N . TYR A 1 106 ? -2.834 -11.916 6.970 1.00 84.69 106 TYR A N 1
ATOM 891 C CA . TYR A 1 106 ? -4.232 -12.328 6.889 1.00 84.69 106 TYR A CA 1
ATOM 892 C C . TYR A 1 106 ? -4.344 -13.701 6.217 1.00 84.69 106 TYR A C 1
ATOM 894 O O . TYR A 1 106 ? -3.441 -14.139 5.497 1.00 84.69 106 TYR A O 1
ATOM 902 N N . THR A 1 107 ? -5.474 -14.359 6.440 1.00 81.25 107 THR A N 1
ATOM 903 C CA . THR A 1 107 ? -5.865 -15.606 5.784 1.00 81.25 107 THR A CA 1
ATOM 904 C C . THR A 1 107 ? -6.929 -15.309 4.728 1.00 81.25 107 THR A C 1
ATOM 906 O O . THR A 1 107 ? -7.755 -14.415 4.918 1.00 81.25 107 THR A O 1
ATOM 909 N N . VAL A 1 108 ? -6.900 -16.036 3.605 1.00 79.94 108 VAL A N 1
ATOM 910 C CA . VAL A 1 108 ? -7.840 -15.852 2.486 1.00 79.94 108 VAL A CA 1
ATOM 911 C C . VAL A 1 108 ? -8.564 -17.157 2.161 1.00 79.94 108 VAL A C 1
ATOM 913 O O . VAL A 1 108 ? -7.922 -18.161 1.864 1.00 79.94 108 VAL A O 1
ATOM 916 N N . LEU A 1 109 ? -9.896 -17.122 2.174 1.00 77.12 109 LEU A N 1
ATOM 917 C CA . LEU A 1 109 ? -10.809 -18.163 1.691 1.00 77.12 109 LEU A CA 1
ATOM 918 C C . LEU A 1 109 ? -11.051 -17.964 0.185 1.00 77.12 109 LEU A C 1
ATOM 920 O O . LEU A 1 109 ? -12.092 -17.433 -0.200 1.00 77.12 109 LEU A O 1
ATOM 924 N N . ARG A 1 110 ? -10.096 -18.314 -0.690 1.00 68.12 110 ARG A N 1
ATOM 925 C CA . ARG A 1 110 ? -10.360 -18.445 -2.141 1.00 68.12 110 ARG A CA 1
ATOM 9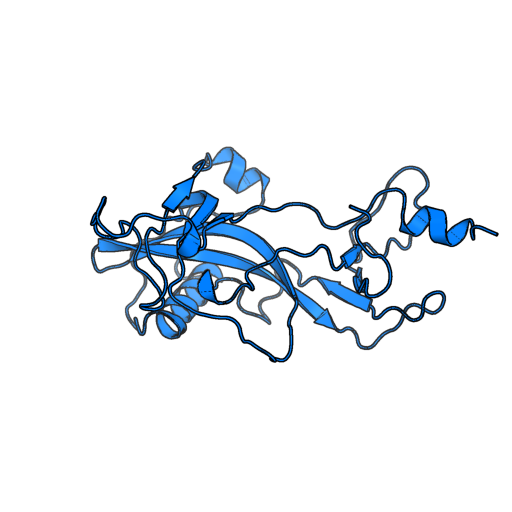26 C C . ARG A 1 110 ? -9.253 -19.166 -2.908 1.00 68.12 110 ARG A C 1
ATOM 928 O O . ARG A 1 110 ? -8.075 -18.955 -2.627 1.00 68.12 110 ARG A O 1
ATOM 935 N N . GLY A 1 111 ? -9.689 -19.967 -3.885 1.00 52.62 111 GLY A N 1
ATOM 936 C CA . GLY A 1 111 ? -8.869 -20.623 -4.903 1.00 52.62 111 GLY A CA 1
ATOM 937 C C . GLY A 1 111 ? -8.396 -19.664 -5.996 1.00 52.62 111 GLY A C 1
ATOM 938 O O . GLY A 1 111 ? -8.915 -18.554 -6.126 1.00 52.62 111 GLY A O 1
ATOM 939 N N . GLU A 1 112 ? -7.368 -20.110 -6.713 1.00 49.09 112 GLU A N 1
ATOM 940 C CA . GLU A 1 112 ? -6.677 -19.394 -7.785 1.00 49.09 112 GLU A CA 1
ATOM 941 C C . GLU A 1 112 ? -7.651 -18.854 -8.835 1.00 49.09 112 GLU A C 1
ATOM 943 O O . GLU A 1 112 ? -8.476 -19.602 -9.346 1.00 49.09 112 GLU A O 1
ATOM 948 N N . ASP A 1 113 ? -7.555 -17.554 -9.117 1.00 52.09 113 ASP A N 1
ATOM 949 C CA . ASP A 1 113 ? -7.622 -16.977 -10.464 1.00 52.09 113 ASP A CA 1
ATOM 950 C C . ASP A 1 113 ? -7.723 -15.460 -10.362 1.00 52.09 113 ASP A C 1
ATOM 952 O O . ASP A 1 113 ? -8.692 -14.975 -9.794 1.00 52.09 113 ASP A O 1
ATOM 956 N N . GLU A 1 114 ? -6.797 -14.732 -11.000 1.00 52.31 114 GLU A N 1
ATOM 957 C CA . GLU A 1 114 ? -7.107 -13.460 -11.672 1.00 52.31 114 GLU A CA 1
ATOM 958 C C . GLU A 1 114 ? -6.197 -13.281 -12.906 1.00 52.31 114 GLU A C 1
ATOM 960 O O . GLU A 1 114 ? -5.083 -12.749 -12.856 1.00 52.31 114 GLU A O 1
ATOM 965 N N . THR A 1 115 ? -6.691 -13.716 -14.068 1.00 48.03 115 THR A N 1
ATOM 966 C CA . THR A 1 115 ? -6.212 -13.281 -15.389 1.00 48.03 115 THR A CA 1
ATOM 967 C C . THR A 1 115 ? -6.744 -11.874 -15.674 1.00 48.03 115 THR A C 1
ATOM 969 O O . THR A 1 115 ? -7.663 -11.684 -16.469 1.00 48.03 115 THR A O 1
ATOM 972 N N . GLY A 1 116 ? -6.203 -10.884 -14.968 1.00 56.41 116 GLY A N 1
ATOM 973 C CA . GLY A 1 116 ? -6.507 -9.465 -15.147 1.00 56.41 116 GLY A CA 1
ATOM 974 C C . GLY A 1 116 ? -5.343 -8.689 -15.761 1.00 56.41 116 GLY A C 1
ATOM 975 O O . GLY A 1 116 ? -4.199 -9.153 -15.803 1.00 56.41 116 GLY A O 1
ATOM 976 N N . ARG A 1 117 ? -5.623 -7.468 -16.231 1.00 61.19 117 ARG A N 1
ATOM 977 C CA . ARG A 1 117 ? -4.579 -6.500 -16.586 1.00 61.19 117 ARG A CA 1
ATOM 978 C C . ARG A 1 117 ? -3.809 -6.160 -15.307 1.00 61.19 117 ARG A C 1
ATOM 980 O O . ARG A 1 117 ? -4.394 -5.638 -14.368 1.00 61.19 117 ARG A O 1
ATOM 987 N N . ARG A 1 118 ? -2.517 -6.485 -15.265 1.00 72.19 118 ARG A N 1
ATOM 988 C CA . ARG A 1 118 ? -1.674 -6.234 -14.091 1.00 72.19 118 ARG A CA 1
ATOM 989 C C . ARG A 1 118 ? -1.168 -4.800 -14.105 1.00 72.19 118 ARG A C 1
ATOM 991 O O . ARG A 1 118 ? -0.546 -4.363 -15.073 1.00 72.19 118 ARG A O 1
ATOM 998 N N . GLU A 1 119 ? -1.433 -4.101 -13.017 1.00 81.88 119 GLU A N 1
ATOM 999 C CA . GLU A 1 119 ? -0.828 -2.819 -12.685 1.00 81.88 119 GLU A CA 1
ATOM 1000 C C . GLU A 1 119 ? 0.218 -3.054 -11.598 1.00 81.88 119 GLU A C 1
ATOM 1002 O O . GLU A 1 119 ? 0.140 -4.019 -10.836 1.00 81.88 119 GLU A O 1
ATOM 1007 N N . TYR A 1 120 ? 1.227 -2.192 -11.546 1.00 85.12 120 TYR A N 1
ATOM 1008 C CA . TYR A 1 120 ? 2.325 -2.342 -10.604 1.00 85.12 120 TYR A CA 1
ATOM 1009 C C . TYR A 1 120 ? 2.354 -1.153 -9.660 1.00 85.12 120 TYR A C 1
ATOM 1011 O O . TYR A 1 120 ? 2.208 -0.007 -10.084 1.00 85.12 120 TYR A O 1
ATOM 1019 N N . ALA A 1 121 ? 2.601 -1.423 -8.383 1.00 86.38 121 ALA A N 1
ATOM 1020 C CA . ALA A 1 121 ? 2.755 -0.399 -7.365 1.00 86.38 121 ALA A CA 1
ATOM 1021 C C . ALA A 1 121 ? 3.790 -0.814 -6.317 1.00 86.38 121 ALA A C 1
ATOM 1023 O O . ALA A 1 121 ? 4.028 -1.999 -6.082 1.00 86.38 121 ALA A O 1
ATOM 1024 N N . LEU A 1 122 ? 4.389 0.181 -5.670 1.00 84.38 122 LEU A N 1
ATOM 1025 C CA . LEU A 1 122 ? 5.235 0.018 -4.497 1.00 84.38 122 LEU A CA 1
ATOM 1026 C C . LEU A 1 122 ? 4.422 0.324 -3.237 1.00 84.38 122 LEU A C 1
ATOM 1028 O O . LEU A 1 122 ? 3.841 1.403 -3.129 1.00 84.38 122 LEU A O 1
ATOM 1032 N N . ILE A 1 123 ? 4.428 -0.585 -2.260 1.00 86.94 123 ILE A N 1
ATOM 1033 C CA . ILE A 1 123 ? 3.852 -0.310 -0.939 1.00 86.94 123 ILE A CA 1
ATOM 1034 C C . ILE A 1 123 ? 4.810 0.614 -0.186 1.00 86.94 123 ILE A C 1
ATOM 1036 O O . ILE A 1 123 ? 5.911 0.216 0.188 1.00 86.94 123 ILE A O 1
ATOM 1040 N N . LYS A 1 124 ? 4.380 1.852 0.052 1.00 87.19 124 LYS A N 1
ATOM 1041 C CA . LYS A 1 124 ? 5.130 2.855 0.814 1.00 87.19 124 LYS A CA 1
ATOM 1042 C C . LYS A 1 124 ? 4.792 2.834 2.306 1.00 87.19 124 LYS A C 1
ATOM 1044 O O . LYS A 1 124 ? 5.629 3.200 3.126 1.00 87.19 124 LYS A O 1
ATOM 1049 N N . GLY A 1 125 ? 3.588 2.398 2.674 1.00 89.88 125 GLY A N 1
ATOM 1050 C CA . GLY A 1 125 ? 3.183 2.311 4.074 1.00 89.88 125 GLY A CA 1
ATOM 1051 C C . GLY A 1 125 ? 1.994 1.389 4.299 1.00 89.88 125 GLY A C 1
ATOM 1052 O O . GLY A 1 125 ? 1.125 1.265 3.443 1.00 89.88 125 GLY A O 1
ATOM 1053 N N . ILE A 1 126 ? 1.954 0.774 5.478 1.00 93.12 126 ILE A N 1
ATOM 1054 C CA . ILE A 1 126 ? 0.829 -0.014 5.987 1.00 93.12 126 ILE A CA 1
ATOM 1055 C C . ILE A 1 126 ? 0.313 0.720 7.213 1.00 93.12 126 ILE A C 1
ATOM 1057 O O . ILE A 1 126 ? 1.097 0.974 8.131 1.00 93.12 126 ILE A O 1
ATOM 1061 N N . PHE A 1 127 ? -0.974 1.057 7.250 1.00 96.00 127 PHE A N 1
ATOM 1062 C CA . PHE A 1 127 ? -1.540 1.758 8.397 1.00 96.00 127 PHE A CA 1
ATOM 1063 C C . PHE A 1 127 ? -2.933 1.280 8.789 1.00 96.00 127 PHE A C 1
ATOM 1065 O O . PHE A 1 127 ? -3.694 0.752 7.978 1.00 96.00 127 PHE A O 1
ATOM 1072 N N . ILE A 1 128 ? -3.252 1.503 10.062 1.00 97.12 128 ILE A N 1
ATOM 1073 C CA . ILE A 1 128 ? -4.581 1.344 10.638 1.00 97.12 128 ILE A CA 1
ATOM 1074 C C . ILE A 1 128 ? -5.198 2.719 10.875 1.00 97.12 128 ILE A C 1
ATOM 1076 O O . ILE A 1 128 ? -4.535 3.642 11.358 1.00 97.12 128 ILE A O 1
ATOM 1080 N N . HIS A 1 129 ? -6.490 2.824 10.580 1.00 97.44 129 HIS A N 1
ATOM 1081 C CA . HIS A 1 129 ? -7.326 3.967 10.916 1.00 97.44 129 HIS A CA 1
ATOM 1082 C C . HIS A 1 129 ? -8.584 3.513 11.667 1.00 97.44 129 HIS A C 1
ATOM 1084 O O . HIS A 1 129 ? -9.203 2.512 11.306 1.00 97.44 129 HIS A O 1
ATOM 1090 N N . MET A 1 130 ? -8.983 4.269 12.690 1.00 95.88 130 MET A N 1
ATOM 1091 C CA . MET A 1 130 ? -10.245 4.068 13.408 1.00 95.88 130 MET A CA 1
ATOM 1092 C C . MET A 1 130 ? -11.352 4.895 12.752 1.00 95.88 130 MET A C 1
ATOM 1094 O O . MET A 1 130 ? -11.226 6.112 12.663 1.00 95.88 130 MET A O 1
ATOM 1098 N N . ALA A 1 131 ? -12.429 4.269 12.282 1.00 94.56 131 ALA A N 1
ATOM 1099 C CA . ALA A 1 131 ? -13.549 4.995 11.685 1.00 94.56 131 ALA A CA 1
ATOM 1100 C C . ALA A 1 131 ? -14.562 5.474 12.741 1.00 94.56 131 ALA A C 1
ATOM 1102 O O . ALA A 1 131 ? -14.460 5.172 13.929 1.00 94.56 131 ALA A O 1
ATOM 1103 N N . ASN A 1 132 ? -15.567 6.234 12.298 1.00 93.50 132 ASN A N 1
ATOM 1104 C CA . ASN A 1 132 ? -16.581 6.831 13.176 1.00 93.50 132 ASN A CA 1
ATOM 1105 C C . ASN A 1 132 ? -17.471 5.809 13.900 1.00 93.50 132 ASN A C 1
ATOM 1107 O O . ASN A 1 132 ? -18.138 6.165 14.864 1.00 93.50 132 ASN A O 1
ATOM 1111 N N . ASP A 1 133 ? -17.495 4.562 13.436 1.00 92.94 133 ASP A N 1
ATOM 1112 C CA . ASP A 1 133 ? -18.185 3.444 14.086 1.00 92.94 133 ASP A CA 1
ATOM 1113 C C . ASP A 1 133 ? -17.343 2.785 15.196 1.00 92.94 133 ASP A C 1
ATOM 1115 O O . ASP A 1 133 ? -17.747 1.769 15.755 1.00 92.94 133 ASP A O 1
ATOM 1119 N N . GLY A 1 134 ? -16.169 3.345 15.508 1.00 92.25 134 GLY A N 1
ATOM 1120 C CA . GLY A 1 134 ? -15.242 2.829 16.514 1.00 92.25 134 GLY A CA 1
ATOM 1121 C C . GLY A 1 134 ? -14.433 1.614 16.057 1.00 92.25 134 GLY A C 1
ATOM 1122 O O . GLY A 1 134 ? -13.605 1.116 16.821 1.00 92.25 134 GLY A O 1
ATOM 1123 N N . LYS A 1 135 ? -14.631 1.138 14.822 1.00 94.50 135 LYS A N 1
ATOM 1124 C CA . LYS A 1 135 ? -13.928 -0.025 14.273 1.00 94.50 135 LYS A CA 1
ATOM 1125 C C . LYS A 1 135 ? -12.617 0.382 13.601 1.00 94.50 135 LYS A C 1
ATOM 1127 O O . LYS A 1 135 ? -12.440 1.526 13.175 1.00 94.50 135 LYS A O 1
ATOM 1132 N N . LYS A 1 136 ? -11.680 -0.564 13.510 1.00 95.75 136 LYS A N 1
ATOM 1133 C CA . LYS A 1 136 ? -10.356 -0.373 12.900 1.00 95.75 136 LYS A CA 1
ATOM 1134 C C . LYS A 1 136 ? -10.326 -0.946 11.488 1.00 95.75 136 LYS A C 1
ATOM 1136 O O . LYS A 1 136 ? -10.839 -2.032 11.255 1.00 95.75 136 LYS A O 1
ATOM 1141 N N . TYR A 1 137 ? -9.660 -0.247 10.579 1.00 96.38 137 TYR A N 1
ATOM 1142 C CA . TYR A 1 137 ? -9.538 -0.624 9.172 1.00 96.38 137 TYR A CA 1
ATOM 1143 C C . TYR A 1 137 ? -8.085 -0.502 8.730 1.00 96.38 137 TYR A C 1
ATOM 1145 O O . TYR A 1 137 ? -7.402 0.448 9.124 1.00 96.38 137 TYR A O 1
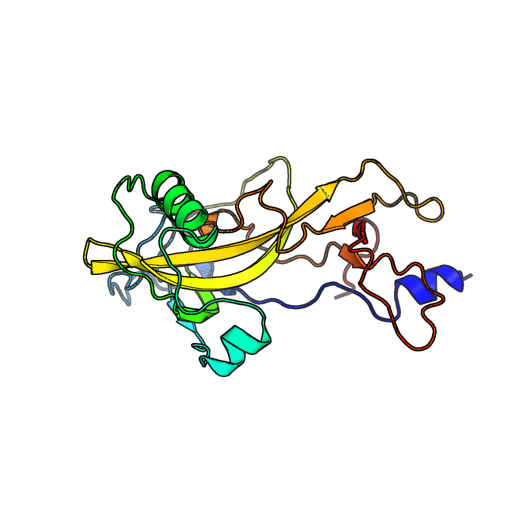ATOM 1153 N N . ALA A 1 138 ? -7.624 -1.450 7.915 1.00 95.12 138 ALA A N 1
ATOM 1154 C CA . ALA A 1 138 ? -6.268 -1.466 7.379 1.00 95.12 138 ALA A CA 1
ATOM 1155 C C . ALA A 1 138 ? -6.214 -0.977 5.932 1.00 95.12 138 ALA A C 1
ATOM 1157 O O . ALA A 1 138 ? -7.046 -1.351 5.100 1.00 95.12 138 ALA A O 1
ATOM 1158 N N . PHE A 1 139 ? -5.180 -0.195 5.636 1.00 95.88 139 PHE A N 1
ATOM 1159 C CA . PHE A 1 139 ? -4.920 0.357 4.315 1.00 95.88 139 PHE A CA 1
ATOM 1160 C C . PHE A 1 139 ? -3.428 0.326 3.982 1.00 95.88 139 PHE A C 1
ATOM 1162 O O . PHE A 1 139 ? -2.563 0.325 4.864 1.00 95.88 139 PHE A O 1
ATOM 1169 N N . PHE A 1 140 ? -3.146 0.352 2.686 1.00 93.62 140 PHE A N 1
ATOM 1170 C CA . PHE A 1 140 ? -1.836 0.606 2.116 1.00 93.62 140 PHE A CA 1
ATOM 1171 C C . PHE A 1 140 ? -1.764 2.015 1.543 1.00 93.62 140 PHE A C 1
ATOM 1173 O O . PHE A 1 140 ? -2.748 2.530 1.016 1.00 93.62 140 PHE A O 1
ATOM 1180 N N . ILE A 1 141 ? -0.572 2.600 1.620 1.00 91.62 141 ILE A N 1
ATOM 1181 C CA . ILE A 1 141 ? -0.149 3.723 0.789 1.00 91.62 141 ILE A CA 1
ATOM 1182 C C . ILE A 1 141 ? 0.674 3.138 -0.354 1.00 91.62 141 ILE A C 1
ATOM 1184 O O . ILE A 1 141 ? 1.681 2.473 -0.102 1.00 91.62 141 ILE A O 1
ATOM 1188 N N . LEU A 1 142 ? 0.242 3.375 -1.586 1.00 89.75 142 LEU A N 1
ATOM 1189 C CA . LEU A 1 142 ? 0.851 2.876 -2.809 1.00 89.75 142 LEU A CA 1
ATOM 1190 C C . LEU A 1 142 ? 1.456 4.026 -3.613 1.00 89.75 142 LEU A C 1
ATOM 1192 O O . LEU A 1 142 ? 0.849 5.088 -3.726 1.00 89.75 142 LEU A O 1
ATOM 1196 N N . ASN A 1 143 ? 2.621 3.788 -4.210 1.00 87.44 143 ASN A N 1
ATOM 1197 C CA . ASN A 1 143 ? 3.136 4.598 -5.312 1.00 87.44 143 ASN A CA 1
ATOM 1198 C C . ASN A 1 143 ? 3.017 3.781 -6.596 1.00 87.44 143 ASN A C 1
ATOM 1200 O O . ASN A 1 143 ? 3.578 2.686 -6.683 1.00 87.44 143 ASN A O 1
ATOM 1204 N N . TRP A 1 144 ? 2.284 4.296 -7.577 1.00 89.56 144 TRP A N 1
ATOM 1205 C CA . TRP A 1 144 ? 1.985 3.570 -8.807 1.00 89.56 144 TRP A CA 1
ATOM 1206 C C . TRP A 1 144 ? 3.129 3.640 -9.819 1.00 89.56 144 TRP A C 1
ATOM 1208 O O . TRP A 1 144 ? 3.799 4.664 -9.946 1.00 89.56 144 TRP A O 1
ATOM 1218 N N . TYR A 1 145 ? 3.332 2.561 -10.574 1.00 88.94 145 TYR A N 1
ATOM 1219 C CA . TYR A 1 145 ? 4.154 2.583 -11.780 1.00 88.94 145 TYR A CA 1
ATOM 1220 C C . TYR A 1 145 ? 3.255 2.794 -12.990 1.00 88.94 145 TYR A C 1
ATOM 1222 O O . TYR A 1 145 ? 2.391 1.965 -13.283 1.00 88.94 145 TYR A O 1
ATOM 1230 N N . TYR A 1 146 ? 3.497 3.863 -13.738 1.00 89.12 146 TYR A N 1
ATOM 1231 C CA . TYR A 1 146 ? 2.823 4.095 -15.009 1.00 89.12 146 TYR A CA 1
ATOM 1232 C C . TYR A 1 146 ? 3.749 3.732 -16.168 1.00 89.12 146 TYR A C 1
ATOM 1234 O O . TYR A 1 146 ? 4.955 3.985 -16.142 1.00 89.12 146 TYR A O 1
ATOM 1242 N N . ASN A 1 147 ? 3.184 3.112 -17.200 1.00 88.50 147 A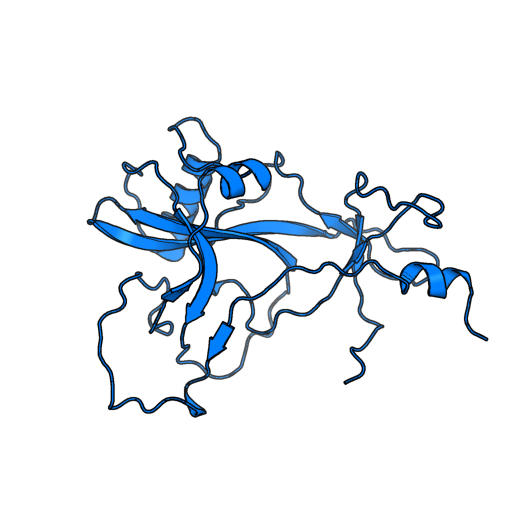SN A N 1
ATOM 1243 C CA . ASN A 1 147 ? 3.917 2.823 -18.425 1.00 88.50 147 ASN A CA 1
ATOM 1244 C C . ASN A 1 147 ? 4.186 4.143 -19.158 1.00 88.50 147 ASN A C 1
ATOM 1246 O O . ASN A 1 147 ? 3.246 4.871 -19.478 1.00 88.50 147 ASN A O 1
ATOM 1250 N N . THR A 1 148 ? 5.453 4.448 -19.432 1.00 88.75 148 THR A N 1
ATOM 1251 C CA . THR A 1 148 ? 5.829 5.703 -20.097 1.00 88.75 148 THR A CA 1
ATOM 1252 C C . THR A 1 148 ? 5.619 5.651 -21.615 1.00 88.75 148 THR A C 1
ATOM 1254 O O . THR A 1 148 ? 5.684 6.681 -22.280 1.00 88.75 148 THR A O 1
ATOM 1257 N N . GLY A 1 149 ? 5.385 4.459 -22.175 1.00 88.75 149 GLY A N 1
ATOM 1258 C CA . GLY A 1 149 ? 5.344 4.192 -23.614 1.00 88.75 149 GLY A CA 1
ATOM 1259 C C . GLY A 1 149 ? 6.726 3.991 -24.244 1.00 88.75 149 GLY A C 1
ATOM 1260 O O . GLY A 1 149 ? 6.810 3.571 -25.396 1.00 88.75 149 GLY A O 1
ATOM 1261 N N . TRP A 1 150 ? 7.803 4.243 -23.496 1.00 88.81 150 TRP A N 1
ATOM 1262 C CA . TRP A 1 150 ? 9.174 4.127 -23.981 1.00 88.81 150 TRP A CA 1
ATOM 1263 C C . TRP A 1 150 ? 9.756 2.739 -23.720 1.00 88.81 150 TRP A C 1
ATOM 1265 O O . TRP A 1 150 ? 9.403 2.046 -22.762 1.00 88.81 150 TRP A O 1
ATOM 1275 N N . VAL A 1 151 ? 10.698 2.348 -24.573 1.00 87.38 151 VAL A N 1
ATOM 1276 C CA . VAL A 1 151 ? 11.474 1.114 -24.439 1.00 87.38 151 VAL A CA 1
ATOM 1277 C C . VAL A 1 151 ? 12.951 1.448 -24.318 1.00 87.38 151 VAL A C 1
ATOM 1279 O O . VAL A 1 151 ? 13.444 2.401 -24.919 1.00 87.38 151 VAL A O 1
ATOM 1282 N N . TYR A 1 152 ? 13.668 0.670 -23.517 1.00 82.38 152 TYR A N 1
ATOM 1283 C CA . TYR A 1 152 ? 15.105 0.811 -23.374 1.00 82.38 152 TYR A CA 1
ATOM 1284 C C . TYR A 1 152 ? 15.802 0.174 -24.575 1.00 82.38 152 TYR A C 1
ATOM 1286 O O . TYR A 1 152 ? 15.712 -1.035 -24.783 1.00 82.38 152 TYR A O 1
ATOM 1294 N N . ASN A 1 153 ? 16.505 0.989 -25.361 1.00 78.31 153 ASN A N 1
ATOM 1295 C CA . ASN A 1 153 ? 17.024 0.596 -26.675 1.00 78.31 153 ASN A CA 1
ATOM 1296 C C . ASN A 1 153 ? 17.957 -0.627 -26.662 1.00 78.31 153 ASN A C 1
ATOM 1298 O O . ASN A 1 153 ? 18.047 -1.315 -27.672 1.00 78.31 153 ASN A O 1
ATOM 1302 N N . PHE A 1 154 ? 18.645 -0.911 -25.551 1.00 74.19 154 PHE A N 1
ATOM 1303 C CA . PHE A 1 154 ? 19.599 -2.024 -25.479 1.00 74.19 154 PHE A CA 1
ATOM 1304 C C . PHE A 1 154 ? 18.946 -3.374 -25.171 1.00 74.19 154 PHE A C 1
ATOM 1306 O O . PHE A 1 154 ? 19.369 -4.393 -25.707 1.00 74.19 154 PHE A O 1
ATOM 1313 N N . THR A 1 155 ? 17.926 -3.402 -24.312 1.00 74.12 155 THR A N 1
ATOM 1314 C CA . THR A 1 155 ? 17.286 -4.653 -23.864 1.00 74.12 155 THR A CA 1
ATOM 1315 C C . THR A 1 155 ? 15.899 -4.862 -24.465 1.00 74.12 155 THR A C 1
ATOM 1317 O O . THR A 1 155 ? 15.335 -5.943 -24.338 1.00 74.12 155 THR A O 1
ATOM 1320 N N . GLY A 1 156 ? 15.311 -3.824 -25.067 1.00 79.19 156 GLY A N 1
ATOM 1321 C CA . GLY A 1 156 ? 13.903 -3.804 -25.466 1.00 79.1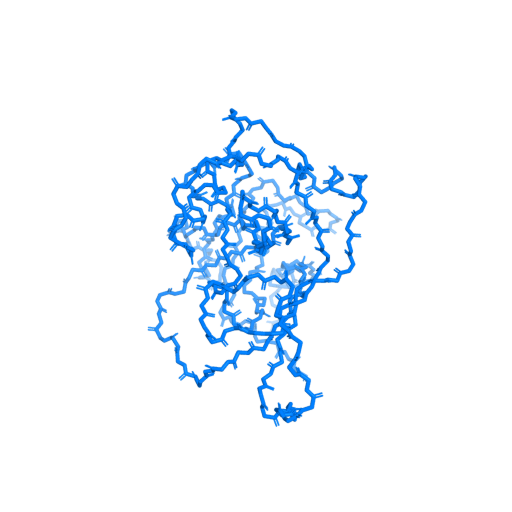9 156 GLY A CA 1
ATOM 1322 C C . GLY A 1 156 ? 12.925 -3.739 -24.284 1.00 79.19 156 GLY A C 1
ATOM 1323 O O . GLY A 1 156 ? 11.715 -3.791 -24.494 1.00 79.19 156 GLY A O 1
ATOM 1324 N N . SER A 1 157 ? 13.416 -3.619 -23.043 1.00 83.50 157 SER A N 1
ATOM 1325 C CA . SER A 1 157 ? 12.577 -3.581 -21.840 1.00 83.50 157 SER A CA 1
ATOM 1326 C C . SER A 1 157 ? 11.703 -2.330 -21.808 1.00 83.50 157 SER A C 1
ATOM 1328 O O . SER A 1 157 ? 12.168 -1.228 -22.102 1.00 83.50 157 SER A O 1
ATOM 1330 N N . LYS A 1 158 ? 10.445 -2.479 -21.386 1.00 88.19 158 LYS A N 1
ATOM 1331 C CA . LYS A 1 158 ? 9.534 -1.343 -21.175 1.00 88.19 158 LYS A CA 1
ATOM 1332 C C . LYS A 1 158 ? 10.023 -0.474 -20.018 1.00 88.19 158 LYS A C 1
ATOM 1334 O O . LYS A 1 158 ? 10.411 -1.003 -18.974 1.00 88.19 158 LYS A O 1
ATOM 1339 N N . ILE A 1 159 ? 9.958 0.843 -20.194 1.00 88.06 159 ILE A N 1
ATOM 1340 C CA . ILE A 1 159 ? 10.277 1.826 -19.159 1.00 88.06 159 ILE A CA 1
ATOM 1341 C C . ILE A 1 159 ? 8.982 2.234 -18.452 1.00 88.06 159 ILE A C 1
ATOM 1343 O O . ILE A 1 159 ? 7.989 2.596 -19.082 1.00 88.06 159 ILE A O 1
ATOM 1347 N N . TYR A 1 160 ? 9.006 2.193 -17.130 1.00 90.31 160 TYR A N 1
ATOM 1348 C CA . TYR A 1 160 ? 7.944 2.659 -16.252 1.00 90.31 160 TYR A CA 1
ATOM 1349 C C . TYR A 1 160 ? 8.440 3.845 -15.432 1.00 90.31 160 TYR A C 1
ATOM 1351 O O . TYR A 1 160 ? 9.605 3.887 -15.042 1.00 90.31 160 TYR A O 1
ATOM 1359 N N . GLY A 1 161 ? 7.555 4.800 -15.168 1.00 89.12 161 GLY A N 1
ATOM 1360 C CA . GLY A 1 161 ? 7.798 5.890 -14.232 1.00 89.12 161 GLY A CA 1
ATOM 1361 C C . GLY A 1 161 ? 7.141 5.576 -12.895 1.00 89.12 161 GLY A C 1
ATOM 1362 O O . GLY A 1 161 ? 6.009 5.095 -12.868 1.00 89.12 161 GLY A O 1
ATOM 1363 N N . LEU A 1 162 ? 7.834 5.837 -11.790 1.00 88.88 162 LEU A N 1
ATOM 1364 C CA . LEU A 1 162 ? 7.235 5.805 -10.460 1.00 88.88 162 LEU A CA 1
ATOM 1365 C C . LEU A 1 162 ? 6.531 7.139 -10.194 1.00 88.88 162 LEU A C 1
ATOM 1367 O O . LEU A 1 162 ? 7.118 8.210 -10.355 1.00 88.88 162 LEU A O 1
ATO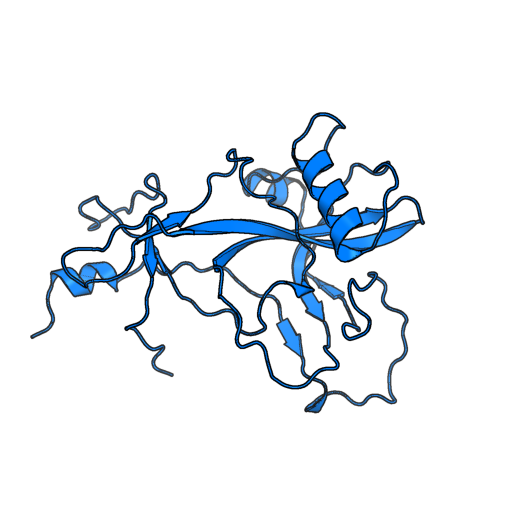M 1371 N N . GLN A 1 163 ? 5.269 7.065 -9.786 1.00 86.44 163 GLN A N 1
ATOM 1372 C CA . GLN A 1 163 ? 4.482 8.217 -9.368 1.00 86.44 163 GLN A CA 1
ATOM 1373 C C . GLN A 1 163 ? 5.202 8.971 -8.242 1.00 86.44 163 GLN A C 1
ATOM 1375 O O . GLN A 1 163 ? 5.683 8.370 -7.274 1.00 86.44 163 GLN A O 1
ATOM 1380 N N . LYS A 1 164 ? 5.271 10.298 -8.370 1.00 79.44 164 LYS A N 1
ATOM 1381 C CA . LYS A 1 164 ? 5.850 11.162 -7.338 1.00 79.44 164 LYS A CA 1
ATOM 1382 C C . LYS A 1 164 ? 4.919 11.252 -6.131 1.00 79.44 164 LYS A C 1
ATOM 1384 O O . LYS A 1 164 ? 3.711 11.094 -6.252 1.00 79.44 164 LYS A O 1
ATOM 1389 N N . SER A 1 165 ? 5.473 11.543 -4.958 1.00 68.50 165 SER A N 1
ATOM 1390 C CA . SER A 1 165 ? 4.690 11.664 -3.720 1.00 68.50 165 SER A CA 1
ATOM 1391 C C . SER A 1 165 ? 3.720 12.852 -3.699 1.00 68.50 165 SER A C 1
ATOM 1393 O O . SER A 1 165 ? 2.819 12.876 -2.869 1.00 68.50 165 SER A O 1
ATOM 1395 N N . ASP A 1 166 ? 3.939 13.852 -4.552 1.00 69.75 166 ASP A N 1
ATOM 1396 C CA . ASP A 1 166 ? 3.094 15.036 -4.734 1.00 69.75 166 ASP A CA 1
ATOM 1397 C C . ASP A 1 166 ? 2.165 14.931 -5.957 1.00 69.75 166 ASP A C 1
ATOM 1399 O O . ASP A 1 166 ? 1.395 15.853 -6.232 1.00 69.75 166 ASP A O 1
ATOM 1403 N N . ASP A 1 167 ? 2.234 13.822 -6.698 1.00 72.88 167 ASP A N 1
ATOM 1404 C CA . ASP A 1 167 ? 1.387 13.582 -7.858 1.00 72.88 167 ASP A CA 1
ATOM 1405 C C . ASP A 1 167 ? 0.050 12.987 -7.422 1.00 72.88 167 ASP A C 1
ATOM 1407 O O . ASP A 1 167 ? -0.090 11.790 -7.206 1.00 72.88 167 ASP A O 1
ATOM 1411 N N . ASP A 1 168 ? -0.963 13.841 -7.367 1.00 69.19 168 ASP A N 1
ATOM 1412 C CA . ASP A 1 168 ? -2.314 13.488 -6.951 1.00 69.19 168 ASP A CA 1
ATOM 1413 C C . ASP A 1 168 ? -3.180 12.859 -8.071 1.00 69.19 168 ASP A C 1
ATOM 1415 O O . ASP A 1 168 ? -4.402 12.726 -7.913 1.00 69.19 168 ASP A O 1
ATOM 1419 N N . SER A 1 169 ? -2.579 12.500 -9.215 1.00 72.75 169 SER A N 1
ATOM 1420 C CA . SER A 1 169 ? -3.290 11.938 -10.374 1.00 72.75 169 SER A CA 1
ATOM 1421 C C . SER A 1 169 ? -3.908 10.573 -10.075 1.00 72.75 169 SER A C 1
ATOM 1423 O O . SER A 1 169 ? -4.956 10.237 -10.629 1.00 72.75 169 SER A O 1
ATOM 1425 N N . TRP A 1 170 ? -3.255 9.770 -9.230 1.00 74.44 170 TRP A N 1
ATOM 1426 C CA . TRP A 1 170 ? -3.739 8.460 -8.803 1.00 74.44 170 TRP A CA 1
ATOM 1427 C C . TRP A 1 170 ? -3.842 8.446 -7.284 1.00 74.44 170 TRP A C 1
ATOM 1429 O O . TRP A 1 170 ? -2.940 8.893 -6.577 1.00 74.44 170 TRP A O 1
ATOM 1439 N N . TYR A 1 171 ? -4.957 7.926 -6.777 1.00 80.00 171 TYR A N 1
ATOM 1440 C CA . TYR A 1 171 ? -5.157 7.772 -5.343 1.00 80.00 171 TYR A CA 1
ATOM 1441 C C . TYR A 1 171 ? -4.051 6.883 -4.762 1.00 80.00 171 TYR A C 1
ATOM 1443 O O . TYR A 1 171 ? -3.693 5.868 -5.350 1.00 80.00 171 TYR A O 1
ATOM 1451 N N . HIS A 1 172 ? -3.509 7.272 -3.608 1.00 88.25 172 HIS A N 1
ATOM 1452 C CA . HIS A 1 172 ? -2.435 6.514 -2.961 1.00 88.25 172 HIS A CA 1
ATOM 1453 C C . HIS A 1 172 ? -2.953 5.529 -1.910 1.00 88.25 172 HIS A C 1
ATOM 1455 O O . HIS A 1 172 ? -2.250 4.589 -1.561 1.00 88.25 172 HIS A O 1
ATOM 1461 N N . VAL A 1 173 ? -4.158 5.732 -1.369 1.00 93.50 173 VAL A N 1
ATOM 1462 C CA . VAL A 1 173 ? -4.684 4.912 -0.267 1.00 93.50 173 VAL A CA 1
ATOM 1463 C C . VAL A 1 173 ? -5.610 3.830 -0.798 1.00 93.50 173 VAL A C 1
ATOM 1465 O O . VAL A 1 173 ? -6.645 4.135 -1.388 1.00 93.50 173 VAL A O 1
ATOM 1468 N N . HIS A 1 174 ? -5.273 2.573 -0.516 1.00 93.94 174 HIS A N 1
ATOM 1469 C CA . HIS A 1 174 ? -6.037 1.412 -0.962 1.00 93.94 174 HIS A CA 1
ATOM 1470 C C . HIS A 1 174 ? -6.203 0.367 0.140 1.00 93.94 174 HIS A C 1
ATOM 1472 O O . HIS A 1 174 ? -5.371 0.257 1.037 1.00 93.94 174 HIS A O 1
ATOM 1478 N N . ALA A 1 175 ? -7.282 -0.416 0.096 1.00 92.25 175 ALA A N 1
ATOM 1479 C CA . ALA A 1 175 ? -7.419 -1.571 0.977 1.00 92.25 175 ALA A CA 1
ATOM 1480 C C . ALA A 1 175 ? -6.442 -2.683 0.561 1.00 92.25 175 ALA A C 1
ATOM 1482 O O . ALA A 1 175 ? -6.127 -2.840 -0.614 1.00 92.25 175 ALA A O 1
ATOM 1483 N N . PHE A 1 176 ? -5.986 -3.490 1.517 1.00 87.69 176 PHE A N 1
ATOM 1484 C CA . PHE A 1 176 ? -4.926 -4.479 1.280 1.00 87.69 176 PHE A CA 1
ATOM 1485 C C . PHE A 1 176 ? -5.302 -5.607 0.298 1.00 87.69 176 PHE A C 1
ATOM 1487 O O . PHE A 1 176 ? -4.408 -6.267 -0.221 1.00 87.69 176 PHE A O 1
ATOM 1494 N N . HIS A 1 177 ? -6.596 -5.831 0.034 1.00 86.38 177 HIS A N 1
ATOM 1495 C CA . HIS A 1 177 ? -7.072 -6.910 -0.842 1.00 86.38 177 HIS A CA 1
ATOM 1496 C C . HIS A 1 177 ? -6.783 -6.685 -2.332 1.00 86.38 177 HIS A C 1
ATOM 1498 O O . HIS A 1 177 ? -6.907 -7.627 -3.104 1.00 86.38 177 HIS A O 1
ATOM 1504 N N . ILE A 1 178 ? -6.429 -5.462 -2.747 1.00 85.81 178 ILE A N 1
ATOM 1505 C CA . ILE A 1 178 ? -6.155 -5.162 -4.162 1.00 85.81 178 ILE A CA 1
ATOM 1506 C C . ILE A 1 178 ? -4.760 -5.614 -4.614 1.00 85.81 178 ILE A C 1
ATOM 1508 O O . ILE A 1 178 ? -4.435 -5.523 -5.794 1.00 85.81 178 ILE A O 1
ATOM 1512 N N . VAL A 1 179 ? -3.898 -6.007 -3.672 1.00 80.06 179 VAL A N 1
ATOM 1513 C CA . VAL A 1 179 ? -2.521 -6.410 -3.959 1.00 80.06 179 VAL A CA 1
ATOM 1514 C C . VAL A 1 179 ? -2.475 -7.921 -4.151 1.00 80.06 179 VAL A C 1
ATOM 1516 O O . VAL A 1 179 ? -2.953 -8.671 -3.299 1.00 80.06 179 VAL A O 1
ATOM 1519 N N . ASP A 1 180 ? -1.881 -8.351 -5.267 1.00 72.62 180 ASP A N 1
ATOM 1520 C CA . ASP A 1 180 ? -1.666 -9.765 -5.578 1.00 72.62 180 ASP A CA 1
ATOM 1521 C C . ASP A 1 180 ? -0.783 -10.456 -4.519 1.00 72.62 180 ASP A C 1
ATOM 1523 O O . ASP A 1 180 ? 0.037 -9.850 -3.830 1.00 72.62 180 ASP A O 1
ATOM 1527 N N . GLN A 1 181 ? -0.961 -11.766 -4.414 1.00 63.50 181 GLN A N 1
ATOM 1528 C CA . GLN A 1 181 ? -0.533 -12.643 -3.334 1.00 63.50 181 GLN A CA 1
ATOM 1529 C C . GLN A 1 181 ? 0.965 -12.960 -3.335 1.00 63.50 181 GLN A C 1
ATOM 1531 O O . GLN A 1 181 ? 1.458 -13.555 -2.378 1.00 63.50 181 GLN A O 1
ATOM 1536 N N . ASN A 1 182 ? 1.686 -12.623 -4.407 1.00 60.41 182 ASN A N 1
ATOM 1537 C CA . ASN A 1 182 ? 3.100 -12.943 -4.547 1.00 60.41 182 ASN A CA 1
ATOM 1538 C C . ASN A 1 182 ? 3.912 -11.670 -4.841 1.00 60.41 182 ASN A C 1
ATOM 1540 O O . ASN A 1 182 ? 3.910 -11.202 -5.985 1.00 60.41 182 ASN A O 1
ATOM 1544 N N . PRO A 1 183 ? 4.612 -11.095 -3.842 1.00 61.12 183 PRO A N 1
ATOM 1545 C CA . PRO A 1 183 ? 5.479 -9.949 -4.065 1.00 61.12 183 PRO A CA 1
ATOM 1546 C C . PRO A 1 183 ? 6.650 -10.371 -4.956 1.00 61.12 183 PRO A C 1
ATOM 1548 O O . PRO A 1 183 ? 7.611 -10.996 -4.515 1.00 61.12 183 PRO A O 1
ATOM 1551 N N . ARG A 1 184 ? 6.566 -10.018 -6.236 1.00 67.81 184 ARG A N 1
ATOM 1552 C CA . ARG A 1 184 ? 7.606 -10.297 -7.223 1.00 67.81 184 ARG A CA 1
ATOM 1553 C C . ARG A 1 184 ? 8.399 -9.033 -7.502 1.00 67.81 184 ARG A C 1
ATOM 1555 O O . ARG A 1 184 ? 7.844 -7.968 -7.777 1.00 67.81 184 ARG A O 1
ATOM 1562 N N . VAL A 1 185 ? 9.718 -9.169 -7.471 1.00 67.69 185 VAL A N 1
ATOM 1563 C CA . VAL A 1 185 ? 10.624 -8.103 -7.890 1.00 67.69 185 VAL A CA 1
ATOM 1564 C C . VAL A 1 185 ? 10.578 -8.018 -9.412 1.00 67.69 185 VAL A C 1
ATOM 1566 O O . VAL A 1 185 ? 11.208 -8.796 -10.121 1.00 67.69 185 VAL A O 1
ATOM 1569 N N . HIS A 1 186 ? 9.787 -7.073 -9.904 1.00 74.94 186 HIS A N 1
ATOM 1570 C CA . HIS A 1 186 ? 9.543 -6.871 -11.329 1.00 74.94 186 HIS A CA 1
ATOM 1571 C C . HIS A 1 186 ? 10.327 -5.710 -11.938 1.00 74.94 186 HIS A C 1
ATOM 1573 O O . HIS A 1 186 ? 10.304 -5.548 -13.154 1.00 74.94 186 HIS A O 1
ATOM 1579 N N . PHE A 1 187 ? 10.997 -4.893 -11.125 1.00 80.81 187 PHE A N 1
ATOM 1580 C CA . PHE A 1 187 ? 11.561 -3.626 -11.580 1.00 80.81 187 PHE A CA 1
ATOM 1581 C C . PHE A 1 187 ? 13.009 -3.437 -11.154 1.00 80.81 187 PHE A C 1
ATOM 1583 O O . PHE A 1 187 ? 13.388 -3.719 -10.014 1.00 80.81 187 PHE A O 1
ATOM 1590 N N . ILE A 1 188 ? 13.786 -2.906 -12.095 1.00 80.69 188 ILE A N 1
ATOM 1591 C CA . ILE A 1 188 ? 15.179 -2.491 -11.927 1.00 80.69 188 ILE A CA 1
ATOM 1592 C C . ILE A 1 188 ? 15.235 -0.983 -12.146 1.00 80.69 188 ILE A C 1
ATOM 1594 O O . ILE A 1 188 ? 14.644 -0.479 -13.099 1.00 80.69 188 ILE A O 1
ATOM 1598 N N . HIS A 1 189 ? 15.925 -0.247 -11.279 1.00 80.81 189 HIS A N 1
ATOM 1599 C CA . HIS A 1 189 ? 16.061 1.199 -11.455 1.00 80.81 189 HIS A CA 1
ATOM 1600 C C . HIS A 1 189 ? 16.886 1.536 -12.711 1.00 80.81 189 HIS A C 1
ATOM 1602 O O . HIS A 1 189 ? 18.003 1.050 -12.887 1.00 80.81 189 HIS A O 1
ATOM 1608 N N . ASN A 1 190 ? 16.346 2.391 -13.580 1.00 79.38 190 ASN A N 1
ATOM 1609 C CA . ASN A 1 190 ? 16.964 2.834 -14.830 1.00 79.38 190 ASN A CA 1
ATOM 1610 C C . ASN A 1 190 ? 17.913 4.014 -14.557 1.00 79.38 190 ASN A C 1
ATOM 1612 O O . ASN A 1 190 ? 17.655 5.159 -14.928 1.00 79.38 190 ASN A O 1
ATOM 1616 N N . CYS A 1 191 ? 19.016 3.727 -13.867 1.00 77.12 191 CYS A N 1
ATOM 1617 C CA . CYS A 1 191 ? 20.057 4.704 -13.555 1.00 77.12 191 CYS A CA 1
ATOM 1618 C C . CYS A 1 191 ? 20.683 5.250 -14.856 1.00 77.12 191 CYS A C 1
ATOM 1620 O O . CYS A 1 191 ? 21.220 4.492 -15.660 1.00 77.12 191 CYS A O 1
ATOM 1622 N N . LYS A 1 192 ? 20.585 6.571 -15.077 1.00 73.12 192 LYS A N 1
ATOM 1623 C CA . LYS A 1 192 ? 21.124 7.249 -16.278 1.00 73.12 192 LYS A CA 1
ATOM 1624 C C . LYS A 1 192 ? 22.534 7.812 -16.090 1.00 73.12 192 LYS A C 1
ATOM 1626 O O . LYS A 1 192 ? 23.162 8.203 -17.071 1.00 73.12 192 LYS A O 1
ATOM 1631 N N . SER A 1 193 ? 23.022 7.897 -14.854 1.00 67.06 193 SER A N 1
ATOM 1632 C CA . SER A 1 193 ? 24.399 8.305 -14.558 1.00 67.06 193 SER A CA 1
ATOM 1633 C C . SER A 1 193 ? 25.373 7.147 -14.799 1.00 67.06 193 SER A C 1
ATOM 1635 O O . SER A 1 193 ? 24.962 5.997 -14.871 1.00 67.06 193 SER A O 1
ATOM 1637 N N . ASN A 1 194 ? 26.679 7.411 -14.889 1.00 59.12 194 ASN A N 1
ATOM 1638 C CA . ASN A 1 194 ? 27.676 6.336 -14.853 1.00 59.12 194 ASN A CA 1
ATOM 1639 C C . ASN A 1 194 ? 27.686 5.743 -13.434 1.00 59.12 194 ASN A C 1
ATOM 1641 O O . ASN A 1 194 ? 28.287 6.312 -12.524 1.00 59.12 194 ASN A O 1
ATOM 1645 N N . CYS A 1 195 ? 26.944 4.655 -13.227 1.00 58.47 195 CYS A N 1
ATOM 1646 C CA . CYS A 1 195 ? 26.612 4.098 -11.915 1.00 58.47 195 CYS A CA 1
ATOM 1647 C C . CYS A 1 195 ? 27.762 3.279 -11.288 1.00 58.47 195 CYS A C 1
ATOM 1649 O O . CYS A 1 195 ? 27.570 2.151 -10.850 1.00 58.47 195 CYS A O 1
ATOM 1651 N N . SER A 1 196 ? 28.981 3.816 -11.279 1.00 56.31 196 SER A N 1
ATOM 1652 C CA . SER A 1 196 ? 30.176 3.105 -10.807 1.00 56.31 196 SER A CA 1
ATOM 1653 C C . SER A 1 196 ? 30.452 3.263 -9.308 1.00 56.31 196 SER A C 1
ATOM 1655 O O . SER A 1 196 ? 31.241 2.494 -8.768 1.00 56.31 196 SER A O 1
ATOM 1657 N N . ILE A 1 197 ? 29.846 4.250 -8.629 1.00 55.94 197 ILE A N 1
ATOM 1658 C CA . ILE A 1 197 ? 30.096 4.520 -7.193 1.00 55.94 197 ILE A CA 1
ATOM 1659 C C . ILE A 1 197 ? 28.826 4.958 -6.439 1.00 55.94 197 ILE A C 1
ATOM 1661 O O . ILE A 1 197 ? 28.635 4.556 -5.299 1.00 55.94 197 ILE A O 1
ATOM 1665 N N . ASN A 1 198 ? 27.939 5.748 -7.059 1.00 58.81 198 ASN A N 1
ATOM 1666 C CA . ASN A 1 198 ? 26.670 6.196 -6.473 1.00 58.81 198 ASN A CA 1
ATOM 1667 C C . ASN A 1 198 ? 25.573 6.184 -7.542 1.00 58.81 198 ASN A C 1
ATOM 1669 O O . ASN A 1 198 ? 25.816 6.599 -8.677 1.00 58.81 198 ASN A O 1
ATOM 1673 N N . HIS A 1 199 ? 24.367 5.750 -7.181 1.00 63.69 199 HIS A N 1
ATOM 1674 C CA . HIS A 1 199 ? 23.221 5.773 -8.088 1.00 63.69 199 HIS A CA 1
ATOM 1675 C C . HIS A 1 199 ? 22.307 6.931 -7.711 1.00 63.69 199 HIS A C 1
ATOM 1677 O O . HIS A 1 199 ? 21.890 7.059 -6.559 1.00 63.69 199 HIS A O 1
ATOM 1683 N N . VAL A 1 200 ? 22.005 7.774 -8.693 1.00 64.00 200 VAL A N 1
ATOM 1684 C CA . VAL A 1 200 ? 21.054 8.874 -8.537 1.00 64.00 200 VAL A CA 1
ATOM 1685 C C . VAL A 1 200 ? 19.667 8.344 -8.889 1.00 64.00 200 VAL A C 1
ATOM 1687 O O . VAL A 1 200 ? 19.496 7.788 -9.968 1.00 64.00 200 VAL A O 1
ATOM 1690 N N . THR A 1 201 ? 18.703 8.469 -7.977 1.00 66.25 201 THR A N 1
ATOM 1691 C CA . THR A 1 201 ? 17.320 7.960 -8.117 1.00 66.25 201 THR A CA 1
ATOM 1692 C C . THR A 1 201 ? 16.299 9.053 -8.448 1.00 66.25 201 THR A C 1
ATOM 1694 O O . THR A 1 201 ? 15.097 8.880 -8.263 1.00 66.25 201 THR A O 1
ATOM 1697 N N . ASP A 1 202 ? 16.772 10.201 -8.924 1.00 70.75 202 ASP A N 1
ATOM 1698 C CA . ASP A 1 202 ? 15.973 11.397 -9.200 1.00 70.75 202 ASP A CA 1
ATOM 1699 C C . ASP A 1 202 ? 15.045 11.254 -10.413 1.00 70.75 202 ASP A C 1
ATOM 1701 O O . ASP A 1 202 ? 13.990 11.888 -10.462 1.00 70.75 202 ASP A O 1
ATOM 1705 N N . ASN A 1 203 ? 15.415 10.412 -11.378 1.00 75.12 203 ASN A N 1
ATOM 1706 C CA . ASN A 1 203 ? 14.650 10.232 -12.607 1.00 75.12 203 ASN A CA 1
ATOM 1707 C C . ASN A 1 203 ? 13.366 9.404 -12.424 1.00 75.12 203 ASN A C 1
ATOM 1709 O O . ASN A 1 203 ? 12.483 9.488 -13.274 1.00 75.12 203 ASN A O 1
ATOM 1713 N N . LEU A 1 204 ? 13.248 8.640 -11.327 1.00 82.88 204 LEU A N 1
ATOM 1714 C CA . LEU A 1 204 ? 12.111 7.763 -11.025 1.00 82.88 204 LEU A CA 1
ATOM 1715 C C . LEU A 1 204 ? 11.748 6.795 -12.169 1.00 82.88 204 LEU A C 1
ATOM 1717 O O . LEU A 1 204 ? 10.601 6.356 -12.271 1.00 82.88 204 LEU A O 1
ATOM 1721 N N . GLU A 1 205 ? 12.708 6.453 -13.029 1.00 86.62 205 GLU A N 1
ATOM 1722 C CA . GLU A 1 205 ? 12.515 5.538 -14.149 1.00 86.62 205 GLU A CA 1
ATOM 1723 C C . GLU A 1 205 ? 12.947 4.123 -13.774 1.00 86.62 205 GLU A C 1
ATOM 1725 O O . GLU A 1 205 ? 13.997 3.893 -13.173 1.00 86.62 205 GLU A O 1
ATOM 1730 N N . TYR A 1 206 ? 12.163 3.144 -14.209 1.00 85.50 206 TYR A N 1
ATOM 1731 C CA . TYR A 1 206 ? 12.379 1.741 -13.896 1.00 85.50 206 TYR A CA 1
ATOM 1732 C C . TYR A 1 206 ? 12.153 0.872 -15.127 1.00 85.50 206 TYR A C 1
ATOM 1734 O O . TYR A 1 206 ? 11.230 1.089 -15.907 1.00 85.50 206 TYR A O 1
ATOM 1742 N N . LEU A 1 207 ? 13.009 -0.124 -15.316 1.00 85.38 207 LEU A N 1
ATOM 1743 C CA . LEU A 1 207 ? 12.882 -1.121 -16.370 1.00 85.38 207 LEU A CA 1
ATOM 1744 C C . LEU A 1 207 ? 12.013 -2.268 -15.864 1.00 85.38 207 LEU A C 1
ATOM 1746 O O . LEU A 1 207 ? 12.298 -2.833 -14.805 1.00 85.38 207 LEU A O 1
ATOM 1750 N N . TYR A 1 208 ? 10.980 -2.630 -16.627 1.00 84.00 208 TYR A N 1
ATOM 1751 C CA . TYR A 1 208 ? 10.220 -3.845 -16.358 1.00 84.00 208 TYR A CA 1
ATOM 1752 C C . TYR A 1 208 ? 11.046 -5.071 -16.744 1.00 84.00 208 TYR A C 1
ATOM 1754 O O . TYR A 1 208 ? 11.495 -5.223 -17.885 1.00 84.00 208 TYR A O 1
ATOM 1762 N N . ASN A 1 209 ? 11.262 -5.929 -15.758 1.00 76.56 209 ASN A N 1
ATOM 1763 C CA . ASN A 1 209 ? 12.089 -7.109 -15.845 1.00 76.56 209 ASN A CA 1
ATOM 1764 C C . ASN A 1 209 ? 11.230 -8.352 -16.141 1.00 76.56 209 ASN A C 1
ATOM 1766 O O . ASN A 1 209 ? 10.706 -8.991 -15.228 1.00 76.56 209 ASN A O 1
ATOM 1770 N N . GLU A 1 210 ? 11.119 -8.696 -17.426 1.00 69.50 210 GLU A N 1
ATOM 1771 C CA . GLU A 1 210 ? 10.503 -9.947 -17.906 1.00 69.50 210 GLU A CA 1
ATOM 1772 C C . GLU A 1 210 ? 11.531 -11.079 -18.112 1.00 69.50 210 GLU A C 1
ATOM 1774 O O . GLU A 1 210 ? 11.143 -12.223 -18.338 1.00 69.50 210 GLU A O 1
ATOM 1779 N N . PHE A 1 211 ? 12.835 -10.780 -18.051 1.00 60.19 211 PHE A N 1
ATOM 1780 C CA . PHE A 1 211 ? 13.899 -11.666 -18.549 1.00 60.19 211 PHE A CA 1
ATOM 1781 C C . PHE A 1 211 ? 14.807 -12.254 -17.460 1.00 60.19 211 PHE A C 1
ATOM 1783 O O . PHE A 1 211 ? 15.452 -13.276 -17.697 1.00 60.19 211 PHE A O 1
ATOM 1790 N N . PHE A 1 212 ? 14.878 -11.645 -16.274 1.00 56.81 212 PHE A N 1
ATOM 1791 C CA . PHE A 1 212 ? 15.711 -12.129 -15.175 1.00 56.81 212 PHE A CA 1
ATOM 1792 C C . PHE A 1 212 ? 14.851 -12.933 -14.201 1.00 56.81 212 PHE A C 1
ATOM 1794 O O . PHE A 1 212 ? 14.179 -12.387 -13.326 1.00 56.81 212 PHE A O 1
ATOM 1801 N N . TYR A 1 213 ? 14.863 -14.251 -14.387 1.00 52.31 213 TYR A N 1
ATOM 1802 C CA . TYR A 1 213 ? 14.330 -15.200 -13.418 1.00 52.31 213 TYR A CA 1
ATOM 1803 C C . TYR A 1 213 ? 15.111 -15.099 -12.104 1.00 52.31 213 TYR A C 1
ATOM 1805 O O . TYR A 1 213 ? 16.327 -14.901 -12.103 1.00 52.31 213 TYR A O 1
ATOM 1813 N N . ILE A 1 214 ? 14.415 -15.285 -10.984 1.00 44.62 214 ILE A N 1
ATOM 1814 C CA . ILE A 1 214 ? 15.071 -15.587 -9.713 1.00 44.62 214 ILE A CA 1
ATOM 1815 C C . ILE A 1 214 ? 15.647 -17.000 -9.856 1.00 44.62 214 ILE A C 1
ATOM 1817 O O . ILE A 1 214 ? 14.892 -17.953 -10.043 1.00 44.62 214 ILE A O 1
ATOM 1821 N N . ALA A 1 215 ? 16.973 -17.131 -9.820 1.00 40.47 215 ALA A N 1
ATOM 1822 C CA . ALA A 1 215 ? 17.603 -18.425 -9.594 1.00 40.47 215 ALA A CA 1
ATOM 1823 C C . ALA A 1 215 ? 17.351 -18.806 -8.128 1.00 40.47 215 ALA A C 1
ATOM 1825 O O . ALA A 1 215 ? 17.671 -18.016 -7.237 1.00 40.47 215 ALA A O 1
ATOM 1826 N N . VAL A 1 216 ? 16.711 -19.958 -7.911 1.00 34.34 216 VAL A N 1
ATOM 1827 C CA . VAL A 1 216 ? 16.422 -20.522 -6.581 1.00 34.34 216 VAL A CA 1
ATOM 1828 C C . VAL A 1 216 ? 17.620 -21.324 -6.098 1.00 34.34 216 VAL A C 1
ATOM 1830 O O . VAL A 1 216 ? 18.159 -22.095 -6.924 1.00 34.34 216 VAL A O 1
#